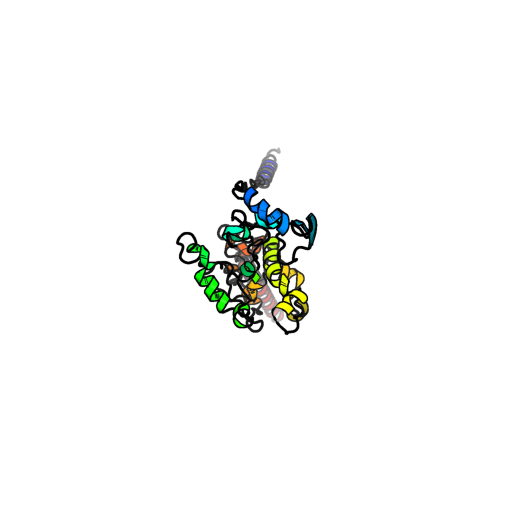Protein AF-A0A661YUK9-F1 (afdb_monomer)

Sequence (326 aa):
MRRSLLFTAPILILLFLSLLIQPLTSQTPVEEPQRDYEFQEENQECLKCHGHTYYYYYNDWIEREVKERMNPYCIVDSAEFYISNHWNFRCVDCHSEDYADFPHAGELRMEPIYECLDCHGGDDHYAQYNFEGIDEEFHKSVHSSKHSEEFTCWMCHSPHTYRINARTNKNMQEFILYDNEICLSCHANTSKYQLLTTLDNPNILDKHDWLPNQGLHFKNVRCIECHAEINNDLLVAHNIQPKEKAVKRCVDCHSKNSMLLTSLYKMQFTDQRSLTGFSNAAMLEEAYIIGANRNYYLNRLSVVLFGLVLLLITVHAVLRSTIKHS

Foldseek 3Di:
DDDDDDPPPPVVVVVVVVVVCDPPPPPDPPPDPDDDQPCPVVQVLVCCDQQDQWHWDQDPVVRDIDIDGDDPVSHFNLVLQCQAPCNNDRPCVFAPPQVSDPPGDPCSVVDDTDAPCVPQNPDPVNVLQVVVQQVVLLCLAPQNPVWPVVRGPCLLAPPRRHHDDLQPDPDLLVVLVVNQVSVCVQLVDQVNVVVTDPDGRDDPCVLVVLDPPVVVCSSRDHPCLFQFDQDQSHQAGNNGHDPVRGDDDPCCQLALVHPCCSHSQVNNPPPVPDPDQWRPSSVVVPDDRHHNTDGRVVVVVVVVVVVVVVVVVVVVVVVVVVVVVD

Structure (mmCIF, N/CA/C/O backbone):
data_AF-A0A661YUK9-F1
#
_entry.id   AF-A0A661YUK9-F1
#
loop_
_atom_site.group_PDB
_atom_site.id
_atom_site.type_symbol
_atom_site.label_atom_id
_atom_site.label_alt_id
_atom_site.label_comp_id
_atom_site.label_asym_id
_atom_site.label_entity_id
_atom_site.label_seq_id
_atom_site.pdbx_PDB_ins_code
_atom_site.Cartn_x
_atom_site.Cartn_y
_atom_site.Cartn_z
_atom_site.occupancy
_atom_site.B_iso_or_equiv
_atom_site.auth_seq_id
_atom_site.auth_comp_id
_atom_site.auth_asym_id
_atom_site.auth_atom_id
_atom_site.pdbx_PDB_model_num
ATOM 1 N N . MET A 1 1 ? -57.457 53.309 26.687 1.00 39.09 1 MET A N 1
ATOM 2 C CA . MET A 1 1 ? -56.683 53.614 25.457 1.00 39.09 1 MET A CA 1
ATOM 3 C C . MET A 1 1 ? -55.269 53.092 25.695 1.00 39.09 1 MET A C 1
ATOM 5 O O . MET A 1 1 ? -54.608 53.637 26.555 1.00 39.09 1 MET A O 1
ATOM 9 N N . ARG A 1 2 ? -54.908 51.859 25.315 1.00 45.06 2 ARG A N 1
ATOM 10 C CA . ARG A 1 2 ? -54.567 51.319 23.976 1.00 45.06 2 ARG A CA 1
ATOM 11 C C . ARG A 1 2 ? -53.324 51.999 23.365 1.00 45.06 2 ARG A C 1
ATOM 13 O O . ARG A 1 2 ? -53.377 53.201 23.137 1.00 45.06 2 ARG A O 1
ATOM 20 N N . ARG A 1 3 ? -52.324 51.168 23.001 1.00 43.66 3 ARG A N 1
ATOM 21 C CA . ARG A 1 3 ? -50.955 51.433 22.471 1.00 43.66 3 ARG A CA 1
ATOM 22 C C . ARG A 1 3 ? -49.920 51.522 23.607 1.00 43.66 3 ARG A C 1
ATOM 24 O O . ARG A 1 3 ? -50.155 52.249 24.550 1.00 43.66 3 ARG A O 1
ATOM 31 N N . SER A 1 4 ? -48.814 50.781 23.647 1.00 44.56 4 SER A N 1
ATOM 32 C CA . SER A 1 4 ? -47.954 50.272 22.572 1.00 44.56 4 SER A CA 1
ATOM 33 C C . SER A 1 4 ? -47.075 49.111 23.079 1.00 44.56 4 SER A C 1
ATOM 35 O O . SER A 1 4 ? -46.151 49.333 23.852 1.00 44.56 4 SER A O 1
ATOM 37 N N . LEU A 1 5 ? -47.323 47.882 22.629 1.00 44.94 5 LEU A N 1
ATOM 38 C CA . LEU A 1 5 ? -46.453 46.716 22.859 1.00 44.94 5 LEU A CA 1
ATOM 39 C C . LEU A 1 5 ? -46.538 45.826 21.615 1.00 44.94 5 LEU A C 1
ATOM 41 O O . LEU A 1 5 ? -47.133 44.760 21.648 1.00 44.94 5 LEU A O 1
ATOM 45 N N . LEU A 1 6 ? -46.076 46.324 20.465 1.00 46.28 6 LEU A N 1
ATOM 46 C CA . LEU A 1 6 ? -46.156 45.571 19.202 1.00 46.28 6 LEU A CA 1
ATOM 47 C C . LEU A 1 6 ? -44.949 45.754 18.268 1.00 46.28 6 LEU A C 1
ATOM 49 O O . LEU A 1 6 ? -44.990 45.272 17.145 1.00 46.28 6 LEU A O 1
ATOM 53 N N . PHE A 1 7 ? -43.857 46.390 18.706 1.00 45.12 7 PHE A N 1
ATOM 54 C CA . PHE A 1 7 ? -42.728 46.692 17.808 1.00 45.12 7 PHE A CA 1
ATOM 55 C C . PHE A 1 7 ? -41.402 45.984 18.116 1.00 45.12 7 PHE A C 1
ATOM 57 O O . PHE A 1 7 ? -40.452 46.152 17.362 1.00 45.12 7 PHE A O 1
ATOM 64 N N . THR A 1 8 ? -41.315 45.146 19.151 1.00 45.66 8 THR A N 1
ATOM 65 C CA . THR A 1 8 ? -40.045 44.476 19.509 1.00 45.66 8 THR A CA 1
ATOM 66 C C . THR A 1 8 ? -39.951 43.016 19.061 1.00 45.66 8 THR A C 1
ATOM 68 O O . THR A 1 8 ? -38.853 42.472 18.993 1.00 45.66 8 THR A O 1
ATOM 71 N N . ALA A 1 9 ? -41.068 42.384 18.690 1.00 44.44 9 ALA A N 1
ATOM 72 C CA . ALA A 1 9 ? -41.093 40.980 18.275 1.00 44.44 9 ALA A CA 1
ATOM 73 C C . ALA A 1 9 ? -40.513 40.684 16.867 1.00 44.44 9 ALA A C 1
ATOM 75 O O . ALA A 1 9 ? -39.857 39.653 16.730 1.00 44.44 9 ALA A O 1
ATOM 76 N N . PRO A 1 10 ? -40.670 41.529 15.821 1.00 44.22 10 PRO A N 1
ATOM 77 C CA . PRO A 1 10 ? -40.180 41.162 14.488 1.00 44.22 10 PRO A CA 1
ATOM 78 C C . PRO A 1 10 ? -38.671 41.399 14.304 1.00 44.22 10 PRO A C 1
ATOM 80 O O . PRO A 1 10 ? -38.059 40.779 13.441 1.00 44.22 10 PRO A O 1
ATOM 83 N N . ILE A 1 11 ? -38.048 42.249 15.131 1.00 49.62 11 ILE A N 1
ATOM 84 C CA . ILE A 1 11 ? -36.617 42.585 15.023 1.00 49.62 11 ILE A CA 1
ATOM 85 C C . ILE A 1 11 ? -35.740 41.465 15.604 1.00 49.62 11 ILE A C 1
ATOM 87 O O . ILE A 1 11 ? -34.692 41.154 15.043 1.00 49.62 11 ILE A O 1
ATOM 91 N N . LEU A 1 12 ? -36.192 40.796 16.672 1.00 46.28 12 LEU A N 1
ATOM 92 C CA . LEU A 1 12 ? -35.448 39.683 17.274 1.00 46.28 12 LEU A CA 1
ATOM 93 C C . LEU A 1 12 ? -35.421 38.433 16.376 1.00 46.28 12 LEU A C 1
ATOM 95 O O . LEU A 1 12 ? -34.431 37.711 16.368 1.00 46.28 12 LEU A O 1
ATOM 99 N N . ILE A 1 13 ? -36.486 38.197 15.600 1.00 51.84 13 ILE A N 1
ATOM 100 C CA . ILE A 1 13 ? -36.591 37.045 14.688 1.00 51.84 13 ILE A CA 1
ATOM 101 C C . ILE A 1 13 ? -35.716 37.251 13.439 1.00 51.84 13 ILE A C 1
ATOM 103 O O . ILE A 1 13 ? -35.072 36.310 12.981 1.00 51.84 13 ILE A O 1
ATOM 107 N N . LEU A 1 14 ? -35.617 38.485 12.931 1.00 49.09 14 LEU A N 1
ATOM 108 C CA . LEU A 1 14 ? -34.721 38.833 11.819 1.00 49.09 14 LEU A CA 1
ATOM 109 C C . LEU A 1 14 ? -33.234 38.731 12.205 1.00 49.09 14 LEU A C 1
ATOM 111 O O . LEU A 1 14 ? -32.441 38.228 11.414 1.00 49.09 14 LEU A O 1
ATOM 115 N N . LEU A 1 15 ? -32.872 39.116 13.435 1.00 48.16 15 LEU A N 1
ATOM 116 C CA . LEU A 1 15 ? -31.511 38.951 13.970 1.00 48.16 15 LEU A CA 1
ATOM 117 C C . LEU A 1 15 ? -31.129 37.476 14.185 1.00 48.16 15 LEU A C 1
ATOM 119 O O . LEU A 1 15 ? -29.973 37.105 13.980 1.00 48.16 15 LEU A O 1
ATOM 123 N N . PHE A 1 16 ? -32.094 36.620 14.540 1.00 47.22 16 PHE A N 1
ATOM 124 C CA . PHE A 1 16 ? -31.863 35.179 14.682 1.00 47.22 16 PHE A CA 1
ATOM 125 C C . PHE A 1 16 ? -31.706 34.471 13.327 1.00 47.22 16 PHE A C 1
ATOM 127 O O . PHE A 1 16 ? -30.888 33.561 13.214 1.00 47.22 16 PHE A O 1
ATOM 134 N N . LEU A 1 17 ? -32.419 34.911 12.279 1.00 44.34 17 LEU A N 1
ATOM 135 C CA . LEU A 1 17 ? -32.244 34.368 10.924 1.00 44.34 17 LEU A CA 1
ATOM 136 C C . LEU A 1 17 ? -30.911 34.780 10.280 1.00 44.34 17 LEU A C 1
ATOM 138 O O . LEU A 1 17 ? -30.333 33.985 9.544 1.00 44.34 17 LEU A O 1
ATOM 142 N N . SER A 1 18 ? -30.381 35.973 10.577 1.00 44.12 18 SER A N 1
ATOM 143 C CA . SER A 1 18 ? -29.069 36.397 10.057 1.00 44.12 18 SER A CA 1
ATOM 144 C C . SER A 1 18 ? -27.881 35.655 10.680 1.00 44.12 18 SER A C 1
ATOM 146 O O . SER A 1 18 ? -26.812 35.629 10.080 1.00 44.12 18 SER A O 1
ATOM 148 N N . LEU A 1 19 ? -28.054 35.020 11.848 1.00 42.38 19 LEU A N 1
ATOM 149 C CA . LEU A 1 19 ? -27.020 34.178 12.469 1.00 42.38 19 LEU A CA 1
ATOM 150 C C . LEU A 1 19 ? -26.964 32.747 11.902 1.00 42.38 19 LEU A C 1
ATOM 152 O O . LEU A 1 19 ? -26.001 32.032 12.169 1.00 42.38 19 LEU A O 1
ATOM 156 N N . LEU A 1 20 ? -27.964 32.330 11.118 1.00 41.50 20 LEU A N 1
ATOM 157 C CA . LEU A 1 20 ? -28.039 31.000 10.495 1.00 41.50 20 LEU A CA 1
ATOM 158 C C . LEU A 1 20 ? -27.447 30.945 9.080 1.00 41.50 20 LEU A C 1
ATOM 160 O O . LEU A 1 20 ? -27.356 29.866 8.502 1.00 41.50 20 LEU A O 1
ATOM 164 N N . ILE A 1 21 ? -27.014 32.081 8.532 1.00 42.94 21 ILE A N 1
ATOM 165 C CA . ILE A 1 21 ? -26.339 32.154 7.236 1.00 42.94 21 ILE A CA 1
ATOM 166 C C . ILE A 1 21 ? -24.870 32.468 7.513 1.00 42.94 21 ILE A C 1
ATOM 168 O O . ILE A 1 21 ? -24.407 33.593 7.336 1.00 42.94 21 ILE A O 1
ATOM 172 N N . GLN A 1 22 ? -24.131 31.478 8.015 1.00 46.25 22 GLN A N 1
ATOM 173 C CA . GLN A 1 22 ? -22.677 31.557 7.921 1.00 46.25 22 GLN A CA 1
ATOM 174 C C . GLN A 1 22 ? -22.300 31.397 6.443 1.00 46.25 22 GLN A C 1
ATOM 176 O O . GLN A 1 22 ? -22.861 30.524 5.773 1.00 46.25 22 GLN A O 1
ATOM 181 N N . PRO A 1 23 ? -21.399 32.238 5.905 1.00 40.84 23 PRO A N 1
ATOM 182 C CA . PRO A 1 23 ? -20.904 32.037 4.558 1.00 40.84 23 PRO A CA 1
ATOM 183 C C . PRO A 1 23 ? -20.255 30.657 4.518 1.00 40.84 23 PRO A C 1
ATOM 185 O O . PRO A 1 23 ? -19.386 30.354 5.334 1.00 40.84 23 PRO A O 1
ATOM 188 N N . LEU A 1 24 ? -20.721 29.822 3.591 1.00 38.91 24 LEU A N 1
ATOM 189 C CA . LEU A 1 24 ? -20.060 28.578 3.236 1.00 38.91 24 LEU A CA 1
ATOM 190 C C . LEU A 1 24 ? -18.643 28.979 2.819 1.00 38.91 24 LEU A C 1
ATOM 192 O O . LEU A 1 24 ? -18.448 29.576 1.758 1.00 38.91 24 LEU A O 1
ATOM 196 N N . THR A 1 25 ? -17.673 28.781 3.706 1.00 39.16 25 THR A N 1
ATOM 197 C CA . THR A 1 25 ? -16.270 29.039 3.420 1.00 39.16 25 THR A CA 1
ATOM 198 C C . THR A 1 25 ? -15.890 28.103 2.288 1.00 39.16 25 THR A C 1
ATOM 200 O O . THR A 1 25 ? -15.721 26.902 2.486 1.00 39.16 25 THR A O 1
ATOM 203 N N . SER A 1 26 ? -15.832 28.659 1.077 1.00 41.69 26 SER A N 1
ATOM 204 C CA . SER A 1 26 ? -15.262 27.991 -0.081 1.00 41.69 26 SER A CA 1
ATOM 205 C C . SER A 1 26 ? -13.865 27.552 0.322 1.00 41.69 26 SER A C 1
ATOM 207 O O . SER A 1 26 ? -13.005 28.392 0.588 1.00 41.69 26 SER A O 1
ATOM 209 N N . GLN A 1 27 ? -13.662 26.241 0.424 1.00 45.72 27 GLN A N 1
ATOM 210 C CA . GLN A 1 27 ? -12.333 25.675 0.569 1.00 45.72 27 GLN A CA 1
ATOM 211 C C . GLN A 1 27 ? -11.548 26.139 -0.656 1.00 45.72 27 GLN A C 1
ATOM 213 O O . GLN A 1 27 ? -11.897 25.804 -1.788 1.00 45.72 27 GLN A O 1
ATOM 218 N N . THR A 1 28 ? -10.550 26.990 -0.445 1.00 37.00 28 THR A N 1
ATOM 219 C CA . THR A 1 28 ? -9.547 27.284 -1.464 1.00 37.00 28 THR A CA 1
ATOM 220 C C . THR A 1 28 ? -8.961 25.947 -1.917 1.00 37.00 28 THR A C 1
ATOM 222 O O . THR A 1 28 ? -8.519 25.183 -1.049 1.00 37.00 28 THR A O 1
ATOM 225 N N . PRO A 1 29 ? -8.993 25.622 -3.223 1.00 40.06 29 PRO A N 1
ATOM 226 C CA . PRO A 1 29 ? -8.287 24.463 -3.742 1.00 40.06 29 PRO A CA 1
ATOM 227 C C . PRO A 1 29 ? -6.840 24.553 -3.267 1.00 40.06 29 PRO A C 1
ATOM 229 O O . PRO A 1 29 ? -6.217 25.608 -3.384 1.00 40.06 29 PRO A O 1
ATOM 232 N N . VAL A 1 30 ? -6.342 23.480 -2.659 1.00 45.97 30 VAL A N 1
ATOM 233 C CA . VAL A 1 30 ? -4.909 23.358 -2.399 1.00 45.97 30 VAL A CA 1
ATOM 234 C C . VAL A 1 30 ? -4.278 23.270 -3.780 1.00 45.97 30 VAL A C 1
ATOM 236 O O . VAL A 1 30 ? -4.546 22.322 -4.512 1.00 45.97 30 VAL A O 1
ATOM 239 N N . GLU A 1 31 ? -3.560 24.316 -4.171 1.00 44.06 31 GLU A N 1
ATOM 240 C CA . GLU A 1 31 ? -2.821 24.362 -5.426 1.00 44.06 31 GLU A CA 1
ATOM 241 C C . GLU A 1 31 ? -1.749 23.269 -5.338 1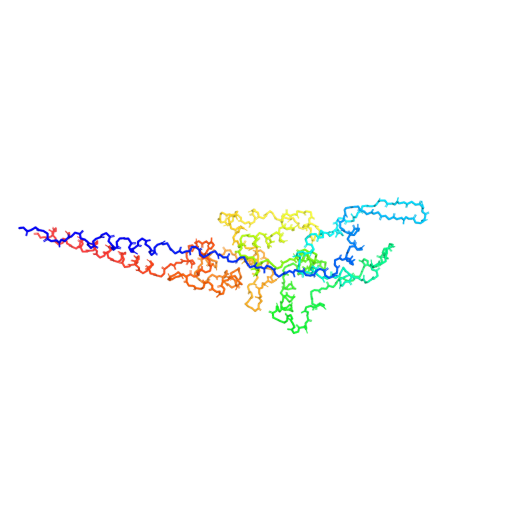.00 44.06 31 GLU A C 1
ATOM 243 O O . GLU A 1 31 ? -0.864 23.335 -4.480 1.00 44.06 31 GLU A O 1
ATOM 248 N N . GLU A 1 32 ? -1.895 22.197 -6.125 1.00 56.06 32 GLU A N 1
ATOM 249 C CA . GLU A 1 32 ? -0.851 21.179 -6.200 1.00 56.06 32 GLU A CA 1
ATOM 250 C C . GLU A 1 32 ? 0.424 21.859 -6.706 1.00 56.06 32 GLU A C 1
ATOM 252 O O . GLU A 1 32 ? 0.368 22.567 -7.719 1.00 56.06 32 GLU A O 1
ATOM 257 N N . PRO A 1 33 ? 1.567 21.690 -6.019 1.00 59.34 33 PRO A N 1
ATOM 258 C CA . PRO A 1 33 ? 2.818 22.238 -6.506 1.00 59.34 33 PRO A CA 1
ATOM 259 C C . PRO A 1 33 ? 3.068 21.688 -7.910 1.00 59.34 33 PRO A C 1
ATOM 261 O O . PRO A 1 33 ? 2.978 20.480 -8.143 1.00 59.34 33 PRO A O 1
ATOM 264 N N . GLN A 1 34 ? 3.346 22.590 -8.848 1.00 69.25 34 GLN A N 1
ATOM 265 C CA . GLN A 1 34 ? 3.650 22.235 -10.226 1.00 69.25 34 GLN A CA 1
ATOM 266 C C . GLN A 1 34 ? 4.840 21.265 -10.232 1.00 69.25 34 GLN A C 1
ATOM 268 O O . GLN A 1 34 ? 5.933 21.622 -9.796 1.00 69.25 34 GLN A O 1
ATOM 273 N N . ARG A 1 35 ? 4.608 20.027 -10.687 1.00 81.38 35 ARG A N 1
ATOM 274 C CA . ARG A 1 35 ? 5.666 19.026 -10.860 1.00 81.38 35 ARG A CA 1
ATOM 275 C C . ARG A 1 35 ? 6.553 19.430 -12.034 1.00 81.38 35 ARG A C 1
ATOM 277 O O . ARG A 1 35 ? 6.035 19.769 -13.099 1.00 81.38 35 ARG A O 1
ATOM 284 N N . ASP A 1 36 ? 7.862 19.395 -11.819 1.00 84.94 36 ASP A N 1
ATOM 285 C CA . ASP A 1 36 ? 8.867 19.631 -12.853 1.00 84.94 36 ASP A CA 1
ATOM 286 C C . ASP A 1 36 ? 9.430 18.298 -13.352 1.00 84.94 36 ASP A C 1
ATOM 288 O O . ASP A 1 36 ? 10.104 17.593 -12.607 1.00 84.94 36 ASP A O 1
ATOM 292 N N . TYR A 1 37 ? 9.095 17.927 -14.586 1.00 88.88 37 TYR A N 1
ATOM 293 C CA . TYR A 1 37 ? 9.409 16.625 -15.176 1.00 88.88 37 TYR A CA 1
ATOM 294 C C . TYR A 1 37 ? 10.780 16.627 -15.853 1.00 88.88 37 TYR A C 1
ATOM 296 O O . TYR A 1 37 ? 10.883 16.431 -17.064 1.00 88.88 37 TYR A O 1
ATOM 304 N N . GLU A 1 38 ? 11.822 16.842 -15.054 1.00 93.00 38 GLU A N 1
ATOM 305 C CA . GLU A 1 38 ? 13.205 17.028 -15.507 1.00 93.00 38 GLU A CA 1
ATOM 306 C C . GLU A 1 38 ? 13.674 15.909 -16.449 1.00 93.00 38 GLU A C 1
ATOM 308 O O . GLU A 1 38 ? 14.214 16.175 -17.520 1.00 93.00 38 GLU A O 1
ATOM 313 N N . PHE A 1 39 ? 13.385 14.654 -16.098 1.00 94.94 39 PHE A N 1
ATOM 314 C CA . PHE A 1 39 ? 13.871 13.480 -16.833 1.00 94.94 39 PHE A CA 1
ATOM 315 C C . PHE A 1 39 ? 12.854 12.883 -17.810 1.00 94.94 39 PHE A C 1
ATOM 317 O O . PHE A 1 39 ? 13.007 11.751 -18.275 1.00 94.94 39 PHE A O 1
ATOM 324 N N . GLN A 1 40 ? 11.774 13.603 -18.128 1.00 93.44 40 GLN A N 1
ATOM 325 C CA . GLN A 1 40 ? 10.728 13.051 -18.988 1.00 93.44 40 GLN A CA 1
ATOM 326 C C . GLN A 1 40 ? 11.223 12.729 -20.397 1.00 93.44 40 GLN A C 1
ATOM 328 O O . GLN A 1 40 ? 10.830 11.691 -20.932 1.00 93.44 40 GLN A O 1
ATOM 333 N N . GLU A 1 41 ? 12.054 13.597 -20.981 1.00 93.56 41 GLU A N 1
ATOM 334 C CA . GLU A 1 41 ? 12.605 13.405 -22.327 1.00 93.56 41 GLU A CA 1
ATOM 335 C C . GLU A 1 41 ? 13.539 12.191 -22.384 1.00 93.56 41 GLU A C 1
ATOM 337 O O . GLU A 1 41 ? 13.380 11.353 -23.268 1.00 93.56 41 GLU A O 1
ATOM 342 N N . GLU A 1 42 ? 14.431 12.038 -21.404 1.00 94.38 42 GLU A N 1
ATOM 343 C CA . GLU A 1 42 ? 15.343 10.890 -21.297 1.00 94.38 42 GLU A CA 1
ATOM 344 C C . GLU A 1 42 ? 14.565 9.577 -21.123 1.00 94.38 42 GLU A C 1
ATOM 346 O O . GLU A 1 42 ? 14.765 8.614 -21.861 1.00 94.38 42 GLU A O 1
ATOM 351 N N . ASN A 1 43 ? 13.556 9.559 -20.247 1.00 96.00 43 ASN A N 1
ATOM 352 C CA . ASN A 1 43 ? 12.707 8.381 -20.058 1.00 96.00 43 ASN A CA 1
ATOM 353 C C . ASN A 1 43 ? 11.914 7.993 -21.319 1.00 96.00 43 ASN A C 1
ATOM 355 O O . ASN A 1 43 ? 11.534 6.825 -21.460 1.00 96.00 43 ASN A O 1
ATOM 359 N N . GLN A 1 44 ? 11.671 8.915 -22.265 1.00 94.75 44 GLN A N 1
ATOM 360 C CA . GLN A 1 44 ? 11.038 8.548 -23.540 1.00 94.75 44 GLN A CA 1
ATOM 361 C C . GLN A 1 44 ? 11.888 7.572 -24.355 1.00 94.75 44 GLN A C 1
ATOM 363 O O . GLN A 1 44 ? 11.329 6.788 -25.128 1.00 94.75 44 GLN A O 1
ATOM 368 N N . GLU A 1 45 ? 13.208 7.550 -24.170 1.00 94.12 45 GLU A N 1
ATOM 369 C CA . GLU A 1 45 ? 14.084 6.611 -24.868 1.00 94.12 45 GLU A CA 1
ATOM 370 C C . GLU A 1 45 ? 13.794 5.157 -24.484 1.00 94.12 45 GLU A C 1
ATOM 372 O O . GLU A 1 45 ? 13.834 4.276 -25.348 1.00 94.12 45 GLU A O 1
ATOM 377 N N . CYS A 1 46 ? 13.412 4.917 -23.228 1.00 95.62 46 CYS A N 1
ATOM 378 C CA . CYS A 1 46 ? 12.953 3.620 -22.737 1.00 95.62 46 CYS A CA 1
ATOM 379 C C . CYS A 1 46 ? 11.470 3.396 -23.080 1.00 95.62 46 CYS A C 1
ATOM 381 O O . CYS A 1 46 ? 11.080 2.345 -23.608 1.00 95.62 46 CYS A O 1
ATOM 383 N N . LEU A 1 47 ? 10.624 4.402 -22.828 1.00 95.75 47 LEU A N 1
ATOM 384 C CA . LEU A 1 47 ? 9.168 4.313 -22.985 1.00 95.75 47 LEU A CA 1
ATOM 385 C C . LEU A 1 47 ? 8.715 4.189 -24.447 1.00 95.75 47 LEU A C 1
ATOM 387 O O . LEU A 1 47 ? 7.623 3.673 -24.693 1.00 95.75 47 LEU A O 1
ATOM 391 N N . LYS A 1 48 ? 9.554 4.536 -25.433 1.00 94.12 48 LYS A N 1
ATOM 392 C CA . LYS A 1 48 ? 9.272 4.245 -26.852 1.00 94.12 48 LYS A CA 1
ATOM 393 C C . LYS A 1 48 ? 8.950 2.761 -27.074 1.00 94.12 48 LYS A C 1
ATOM 395 O O . LYS A 1 48 ? 8.054 2.437 -27.852 1.00 94.12 48 LYS A O 1
ATOM 400 N N . CYS A 1 49 ? 9.622 1.874 -26.333 1.00 95.19 49 CYS A N 1
ATOM 401 C CA . CYS A 1 49 ? 9.395 0.431 -26.354 1.00 95.19 49 CYS A CA 1
ATOM 402 C C . CYS A 1 49 ? 8.562 -0.029 -25.149 1.00 95.19 49 CYS A C 1
ATOM 404 O O . CYS A 1 49 ? 7.575 -0.740 -25.325 1.00 95.19 49 CYS A O 1
ATOM 406 N N . HIS A 1 50 ? 8.936 0.384 -23.934 1.00 96.31 50 HIS A N 1
ATOM 407 C CA . HIS A 1 50 ? 8.319 -0.090 -22.690 1.00 96.31 50 HIS A CA 1
ATOM 408 C C . HIS A 1 50 ? 6.938 0.519 -22.409 1.00 96.31 50 HIS A C 1
ATOM 410 O O . HIS A 1 50 ? 6.169 -0.061 -21.654 1.00 96.31 50 HIS A O 1
ATOM 416 N N . GLY A 1 51 ? 6.570 1.625 -23.057 1.00 96.00 51 GLY A N 1
ATOM 417 C CA . GLY A 1 51 ? 5.239 2.233 -22.956 1.00 96.00 51 GLY A CA 1
ATOM 418 C C . GLY A 1 51 ? 4.165 1.565 -23.821 1.00 96.00 51 GLY A C 1
ATOM 419 O O . GLY A 1 51 ? 3.012 1.994 -23.818 1.00 96.00 51 GLY A O 1
ATOM 420 N N . HIS A 1 52 ? 4.519 0.533 -24.596 1.00 95.19 52 HIS A N 1
ATOM 421 C CA . HIS A 1 52 ? 3.648 -0.037 -25.622 1.00 95.19 52 HIS A CA 1
ATOM 422 C C . HIS A 1 52 ? 3.635 -1.571 -25.605 1.00 95.19 52 HIS A C 1
ATOM 424 O O . HIS A 1 52 ? 4.576 -2.242 -25.195 1.00 95.19 52 HIS A O 1
ATOM 430 N N . THR A 1 53 ? 2.552 -2.159 -26.122 1.00 96.62 53 THR A N 1
ATOM 431 C CA . THR A 1 53 ? 2.418 -3.625 -26.267 1.00 96.62 53 THR A CA 1
ATOM 432 C C . THR A 1 53 ? 3.250 -4.203 -27.413 1.00 96.62 53 THR A C 1
ATOM 434 O O . THR A 1 53 ? 3.511 -5.408 -27.444 1.00 96.62 53 THR A O 1
ATOM 437 N N . TYR A 1 54 ? 3.666 -3.355 -28.352 1.00 96.19 54 TYR A N 1
ATOM 438 C CA . TYR A 1 54 ? 4.544 -3.690 -29.465 1.00 96.19 54 TYR A CA 1
ATOM 439 C C . TYR A 1 54 ? 5.616 -2.622 -29.592 1.00 96.19 54 TYR A C 1
ATOM 441 O O . TYR A 1 54 ? 5.329 -1.444 -29.394 1.00 96.19 54 TYR A O 1
ATOM 449 N N . TYR A 1 55 ? 6.805 -3.036 -30.004 1.00 94.56 55 TYR A N 1
ATOM 450 C CA . TYR A 1 55 ? 7.896 -2.133 -30.332 1.00 94.56 55 TYR A CA 1
ATOM 451 C C . TYR A 1 55 ? 8.435 -2.441 -31.727 1.00 94.56 55 TYR A C 1
ATOM 453 O O . TYR A 1 55 ? 8.187 -3.511 -32.297 1.00 94.56 55 TYR A O 1
ATOM 461 N N . TYR A 1 56 ? 9.143 -1.462 -32.279 1.00 93.69 56 TYR A N 1
ATOM 462 C CA . TYR A 1 56 ? 9.694 -1.508 -33.623 1.00 93.69 56 TYR A CA 1
ATOM 463 C C . TYR A 1 56 ? 11.184 -1.215 -33.559 1.00 93.69 56 TYR A C 1
ATOM 465 O O . TYR A 1 56 ? 11.611 -0.341 -32.807 1.00 93.69 56 TYR A O 1
ATOM 473 N N . TYR A 1 57 ? 11.966 -1.938 -34.350 1.00 91.88 57 TYR A N 1
ATOM 474 C CA . TYR A 1 57 ? 13.383 -1.653 -34.520 1.00 91.88 57 TYR A CA 1
ATOM 475 C C . TYR A 1 57 ? 13.859 -2.088 -35.902 1.00 91.88 57 TYR A C 1
ATOM 477 O O . TYR A 1 57 ? 13.288 -2.995 -36.511 1.00 91.88 57 TYR A O 1
ATOM 485 N N . TYR A 1 58 ? 14.910 -1.444 -36.401 1.00 92.38 58 TYR A N 1
ATOM 486 C CA . TYR A 1 58 ? 15.571 -1.873 -37.625 1.00 92.38 58 TYR A CA 1
ATOM 487 C C . TYR A 1 58 ? 16.566 -2.988 -37.304 1.00 92.38 58 TYR A C 1
ATOM 489 O O . TYR A 1 58 ? 17.376 -2.856 -36.389 1.00 92.38 58 TYR A O 1
ATOM 497 N N . ASN A 1 59 ? 16.482 -4.103 -38.026 1.00 92.56 59 ASN A N 1
ATOM 498 C CA . ASN A 1 59 ? 17.393 -5.223 -37.848 1.00 92.56 59 ASN A CA 1
ATOM 499 C C . ASN A 1 59 ? 18.388 -5.273 -39.008 1.00 92.56 59 ASN A C 1
ATOM 501 O O . ASN A 1 59 ? 18.025 -5.665 -40.119 1.00 92.56 59 ASN A O 1
ATOM 505 N N . ASP A 1 60 ? 19.644 -4.937 -38.717 1.00 91.50 60 ASP A N 1
ATOM 506 C CA . ASP A 1 60 ? 20.728 -4.878 -39.703 1.00 91.50 60 ASP A CA 1
ATOM 507 C C . ASP A 1 60 ? 21.016 -6.226 -40.378 1.00 91.50 60 ASP A C 1
ATOM 509 O O . ASP A 1 60 ? 21.422 -6.266 -41.533 1.00 91.50 60 ASP A O 1
ATOM 513 N N . TRP A 1 61 ? 20.760 -7.350 -39.701 1.00 93.19 61 TRP A N 1
ATOM 514 C CA . TRP A 1 61 ? 21.053 -8.690 -40.228 1.00 93.19 61 TRP A CA 1
ATOM 515 C C . TRP A 1 61 ? 20.106 -9.113 -41.349 1.00 93.19 61 TRP A C 1
ATOM 517 O O . TRP A 1 61 ? 20.448 -9.959 -42.173 1.00 93.19 61 TRP A O 1
ATOM 527 N N . ILE A 1 62 ? 18.891 -8.570 -41.342 1.00 95.19 62 ILE A N 1
ATOM 528 C CA . ILE A 1 62 ? 17.829 -8.897 -42.301 1.00 95.19 62 ILE A CA 1
ATOM 529 C C . ILE A 1 62 ? 17.346 -7.664 -43.076 1.00 95.19 62 ILE A C 1
ATOM 531 O O . ILE A 1 62 ? 16.354 -7.764 -43.797 1.00 95.19 62 ILE A O 1
ATOM 535 N N . GLU A 1 63 ? 18.030 -6.529 -42.900 1.00 95.44 63 GLU A N 1
ATOM 536 C CA . GLU A 1 63 ? 17.822 -5.245 -43.580 1.00 95.44 63 GLU A CA 1
ATOM 537 C C . GLU A 1 63 ? 16.350 -4.796 -43.646 1.00 95.44 63 GLU A C 1
ATOM 539 O O . GLU A 1 63 ? 15.840 -4.378 -44.688 1.00 95.44 63 GLU A O 1
ATOM 544 N N . ARG A 1 64 ? 15.621 -4.917 -42.529 1.00 95.69 64 ARG A N 1
ATOM 545 C CA . ARG A 1 64 ? 14.214 -4.492 -42.451 1.00 95.69 64 ARG A CA 1
ATOM 546 C C . ARG A 1 64 ? 13.805 -4.047 -41.057 1.00 95.69 64 ARG A C 1
ATOM 548 O O . ARG A 1 64 ? 14.379 -4.474 -40.056 1.00 95.69 64 ARG A O 1
ATOM 555 N N . GLU A 1 65 ? 12.728 -3.270 -41.005 1.00 95.19 65 GLU A N 1
ATOM 556 C CA . GLU A 1 65 ? 12.006 -3.022 -39.761 1.00 95.19 65 GLU A CA 1
ATOM 557 C C . GLU A 1 65 ? 11.319 -4.300 -39.270 1.00 95.19 65 GLU A C 1
ATOM 559 O O . GLU A 1 65 ? 10.660 -5.026 -40.023 1.00 95.19 65 GLU A O 1
ATOM 564 N N . VAL A 1 66 ? 11.481 -4.568 -37.980 1.00 95.38 66 VAL A N 1
ATOM 565 C CA . VAL A 1 66 ? 10.869 -5.681 -37.269 1.00 95.38 66 VAL A CA 1
ATOM 566 C C . VAL A 1 66 ? 9.890 -5.116 -36.255 1.00 95.38 66 VAL A C 1
ATOM 568 O O . VAL A 1 66 ? 10.195 -4.164 -35.541 1.00 95.38 66 VAL A O 1
ATOM 571 N N . LYS A 1 67 ? 8.710 -5.730 -36.196 1.00 95.94 67 LYS A N 1
ATOM 572 C CA . LYS A 1 67 ? 7.710 -5.494 -35.161 1.00 95.94 67 LYS A CA 1
ATOM 573 C C . LYS A 1 67 ? 7.692 -6.691 -34.224 1.00 95.94 67 LYS A C 1
ATOM 575 O O . LYS A 1 67 ? 7.369 -7.790 -34.668 1.00 95.94 67 LYS A O 1
ATOM 580 N N . GLU A 1 68 ? 7.943 -6.455 -32.945 1.00 94.81 68 GLU A N 1
ATOM 581 C CA . GLU A 1 68 ? 7.910 -7.487 -31.906 1.00 94.81 68 GLU A CA 1
ATOM 582 C C . GLU A 1 68 ? 6.915 -7.134 -30.802 1.00 94.81 68 GLU A C 1
ATOM 584 O O . GLU A 1 68 ? 6.525 -5.976 -30.621 1.00 94.81 68 GLU A O 1
ATOM 589 N N . ARG A 1 69 ? 6.462 -8.156 -30.072 1.00 96.44 69 ARG A N 1
ATOM 590 C CA . ARG A 1 69 ? 5.568 -7.982 -28.923 1.00 96.44 69 ARG A CA 1
ATOM 591 C C . ARG A 1 69 ? 6.396 -7.759 -27.660 1.00 96.44 69 ARG A C 1
ATOM 593 O O . ARG A 1 69 ? 7.270 -8.564 -27.351 1.00 96.44 69 ARG A O 1
ATOM 600 N N . MET A 1 70 ? 6.067 -6.718 -26.898 1.00 94.81 70 MET A N 1
ATOM 601 C CA . MET A 1 70 ? 6.674 -6.489 -25.589 1.00 94.81 70 MET A CA 1
ATOM 602 C C . MET A 1 70 ? 6.197 -7.551 -24.592 1.00 94.81 70 MET A C 1
ATOM 604 O O . MET A 1 70 ? 5.025 -7.947 -24.597 1.00 94.81 70 MET A O 1
ATOM 608 N N . ASN A 1 71 ? 7.099 -8.007 -23.723 1.00 91.81 71 ASN A N 1
ATOM 609 C CA . ASN A 1 71 ? 6.715 -8.846 -22.597 1.00 91.81 71 ASN A CA 1
ATOM 610 C C . ASN A 1 71 ? 5.695 -8.070 -21.737 1.00 91.81 71 ASN A C 1
ATOM 612 O O . ASN A 1 71 ? 6.030 -6.977 -21.288 1.00 91.81 71 ASN A O 1
ATOM 616 N N . PRO A 1 72 ? 4.481 -8.597 -21.477 1.00 90.25 72 PRO A N 1
ATOM 617 C CA . PRO A 1 72 ? 3.474 -7.896 -20.679 1.00 90.25 72 PRO A CA 1
ATOM 618 C C . PRO A 1 72 ? 3.950 -7.465 -19.286 1.00 90.25 72 PRO A C 1
ATOM 620 O O . PRO A 1 72 ? 3.417 -6.504 -18.747 1.00 90.25 72 PRO A O 1
ATOM 623 N N . TYR A 1 73 ? 4.948 -8.149 -18.718 1.00 87.31 73 TYR A N 1
ATOM 624 C CA . TYR A 1 73 ? 5.545 -7.807 -17.422 1.00 87.31 73 TYR A CA 1
ATOM 625 C C . TYR A 1 73 ? 6.575 -6.671 -17.486 1.00 87.31 73 TYR A C 1
ATOM 627 O O . TYR A 1 73 ? 7.004 -6.184 -16.448 1.00 87.31 73 TYR A O 1
ATOM 635 N N . CYS A 1 74 ? 6.973 -6.249 -18.686 1.00 91.94 74 CYS A N 1
ATOM 636 C CA . CYS A 1 74 ? 7.929 -5.166 -18.912 1.00 91.94 74 CYS A CA 1
ATOM 637 C C . CYS A 1 74 ? 7.254 -3.911 -19.488 1.00 91.94 74 CYS A C 1
ATOM 639 O O . CYS A 1 74 ? 7.952 -3.013 -19.950 1.00 91.94 74 CYS A O 1
ATOM 641 N N . ILE A 1 75 ? 5.917 -3.862 -19.515 1.00 95.56 75 ILE A N 1
ATOM 642 C CA . ILE A 1 75 ? 5.172 -2.687 -19.973 1.00 95.56 75 ILE A CA 1
ATOM 643 C C . ILE A 1 75 ? 4.989 -1.731 -18.794 1.00 95.56 75 ILE A C 1
ATOM 645 O O . ILE A 1 75 ? 4.486 -2.129 -17.744 1.00 95.56 75 ILE A O 1
ATOM 649 N N . VAL A 1 76 ? 5.358 -0.470 -18.995 1.00 96.38 76 VAL A N 1
ATOM 650 C CA . VAL A 1 76 ? 5.183 0.623 -18.040 1.00 96.38 76 VAL A CA 1
ATOM 651 C C . VAL A 1 76 ? 4.095 1.553 -18.560 1.00 96.38 76 VAL A C 1
ATOM 653 O O . VAL A 1 76 ? 4.200 2.090 -19.661 1.00 96.38 76 VAL A O 1
ATOM 656 N N . ASP A 1 77 ? 3.047 1.762 -17.765 1.00 95.69 77 ASP A N 1
ATOM 657 C CA . ASP A 1 77 ? 2.077 2.820 -18.041 1.00 95.69 77 ASP A CA 1
ATOM 658 C C . ASP A 1 77 ? 2.707 4.166 -17.663 1.00 95.69 77 ASP A C 1
ATOM 660 O O . ASP A 1 77 ? 2.908 4.466 -16.485 1.00 95.69 77 ASP A O 1
ATOM 664 N N . SER A 1 78 ? 3.067 4.965 -18.670 1.00 94.12 78 SER A N 1
ATOM 665 C CA . SER A 1 78 ? 3.753 6.238 -18.451 1.00 94.12 78 SER A CA 1
ATOM 666 C C . SER A 1 78 ? 2.887 7.249 -17.699 1.00 94.12 78 SER A C 1
ATOM 668 O O . SER A 1 78 ? 3.422 8.039 -16.923 1.00 94.12 78 SER A O 1
ATOM 670 N N . ALA A 1 79 ? 1.562 7.213 -17.868 1.00 93.88 79 ALA A N 1
ATOM 671 C CA . ALA A 1 79 ? 0.667 8.109 -17.147 1.00 93.88 79 ALA A CA 1
ATOM 672 C C . ALA A 1 79 ? 0.659 7.780 -15.649 1.00 93.88 79 ALA A C 1
ATOM 674 O O . ALA A 1 79 ? 0.746 8.689 -14.824 1.00 93.88 79 ALA A O 1
ATOM 675 N N . GLU A 1 80 ? 0.632 6.491 -15.296 1.00 94.56 80 GLU A N 1
ATOM 676 C CA . GLU A 1 80 ? 0.731 6.053 -13.899 1.00 94.56 80 GLU A CA 1
ATOM 677 C C . GLU A 1 80 ? 2.135 6.288 -13.312 1.00 94.56 80 GLU A C 1
ATOM 679 O O . GLU A 1 80 ? 2.258 6.670 -12.145 1.00 94.56 80 GLU A O 1
ATOM 684 N N . PHE A 1 81 ? 3.196 6.148 -14.116 1.00 95.69 81 PHE A N 1
ATOM 685 C CA . PHE A 1 81 ? 4.563 6.462 -13.689 1.00 95.69 81 PHE A CA 1
ATOM 686 C C . PHE A 1 81 ? 4.724 7.918 -13.272 1.00 95.69 81 PHE A C 1
ATOM 688 O O . PHE A 1 81 ? 5.200 8.191 -12.167 1.00 95.69 81 PHE A O 1
ATOM 695 N N . TYR A 1 82 ? 4.264 8.860 -14.095 1.00 94.06 82 TYR A N 1
ATOM 696 C CA . TYR A 1 82 ? 4.449 10.284 -13.817 1.00 94.06 82 TYR A CA 1
ATOM 697 C C . TYR A 1 82 ? 3.584 10.821 -12.662 1.00 94.06 82 TYR A C 1
ATOM 699 O O . TYR A 1 82 ? 3.811 11.935 -12.181 1.00 94.06 82 TYR A O 1
ATOM 707 N N . ILE A 1 83 ? 2.646 10.018 -12.148 1.00 91.25 83 ILE A N 1
ATOM 708 C CA . ILE A 1 83 ? 1.897 10.314 -10.917 1.00 91.25 83 ILE A CA 1
ATOM 709 C C . ILE A 1 83 ? 2.358 9.493 -9.700 1.00 91.25 83 ILE A C 1
ATOM 711 O O . ILE A 1 83 ? 1.888 9.755 -8.589 1.00 91.25 83 ILE A O 1
ATOM 715 N N . SER A 1 84 ? 3.281 8.542 -9.886 1.00 93.81 84 SER A N 1
ATOM 716 C CA . SER A 1 84 ? 3.869 7.709 -8.825 1.00 93.81 84 SER A CA 1
ATOM 717 C C . SER A 1 84 ? 4.781 8.512 -7.884 1.00 93.81 84 SER A C 1
ATOM 719 O O . SER A 1 84 ? 4.983 9.712 -8.073 1.00 93.81 84 SER A O 1
ATOM 721 N N . ASN A 1 85 ? 5.342 7.865 -6.858 1.00 91.81 85 ASN A N 1
ATOM 722 C CA . ASN A 1 85 ? 6.339 8.485 -5.977 1.00 91.81 85 ASN A CA 1
ATOM 723 C C . ASN A 1 85 ? 7.703 8.688 -6.663 1.00 91.81 85 ASN A C 1
ATOM 725 O O . ASN A 1 85 ? 8.399 9.638 -6.319 1.00 91.81 85 ASN A O 1
ATOM 729 N N . HIS A 1 86 ? 8.066 7.837 -7.629 1.00 93.06 86 HIS A N 1
ATOM 730 C CA . HIS A 1 86 ? 9.356 7.876 -8.337 1.00 93.06 86 HIS A CA 1
ATOM 731 C C . HIS A 1 86 ? 9.264 8.574 -9.702 1.00 93.06 86 HIS A C 1
ATOM 733 O O . HIS A 1 86 ? 10.114 8.390 -10.564 1.00 93.06 86 HIS A O 1
ATOM 739 N N . TRP A 1 87 ? 8.226 9.385 -9.913 1.00 93.00 87 TRP A N 1
ATOM 740 C CA . TRP A 1 87 ? 7.902 10.031 -11.189 1.00 93.00 87 TRP A CA 1
ATOM 741 C C . TRP A 1 87 ? 9.040 10.855 -11.821 1.00 93.00 87 TRP A C 1
ATOM 743 O O . TRP A 1 87 ? 9.027 11.059 -13.034 1.00 93.00 87 TRP A O 1
ATOM 753 N N . ASN A 1 88 ? 9.989 11.343 -11.013 1.00 92.56 88 ASN A N 1
ATOM 754 C CA . ASN A 1 88 ? 11.147 12.123 -11.458 1.00 92.56 88 ASN A CA 1
ATOM 755 C C . ASN A 1 88 ? 12.463 11.333 -11.399 1.00 92.56 88 ASN A C 1
ATOM 757 O O . ASN A 1 88 ? 13.523 11.930 -11.279 1.00 92.56 88 ASN A O 1
ATOM 761 N N . PHE A 1 89 ? 12.418 10.003 -11.395 1.00 93.88 89 PHE A N 1
ATOM 762 C CA . PHE A 1 89 ? 13.620 9.189 -11.571 1.00 93.88 89 PHE A CA 1
ATOM 763 C C . PHE A 1 89 ? 13.825 8.897 -13.052 1.00 93.88 89 PHE A C 1
ATOM 765 O O . PHE A 1 89 ? 12.857 8.713 -13.803 1.00 93.88 89 PHE A O 1
ATOM 772 N N . ARG A 1 90 ? 15.085 8.814 -13.470 1.00 95.31 90 ARG A N 1
ATOM 773 C CA . ARG A 1 90 ? 15.432 8.217 -14.755 1.00 95.31 90 ARG A CA 1
ATOM 774 C C . ARG A 1 90 ? 15.185 6.719 -14.676 1.00 95.31 90 ARG A C 1
ATOM 776 O O . ARG A 1 90 ? 15.394 6.104 -13.632 1.00 95.31 90 ARG A O 1
ATOM 783 N N . CYS A 1 91 ? 14.796 6.092 -15.783 1.00 94.69 91 CYS A N 1
ATOM 784 C CA . CYS A 1 91 ? 14.670 4.633 -15.826 1.00 94.69 91 CYS A CA 1
ATOM 785 C C . CYS A 1 91 ? 15.984 3.952 -15.395 1.00 94.69 91 CYS A C 1
ATOM 787 O O . CYS A 1 91 ? 15.959 2.977 -14.647 1.00 94.69 91 CYS A O 1
ATOM 789 N N . VAL A 1 92 ? 17.121 4.522 -15.801 1.00 93.81 92 VAL A N 1
ATOM 790 C CA . VAL A 1 92 ? 18.474 4.048 -15.468 1.00 93.81 92 VAL A CA 1
ATOM 791 C C . VAL A 1 92 ? 18.958 4.426 -14.059 1.00 93.81 92 VAL A C 1
ATOM 793 O O . VAL A 1 92 ? 20.066 4.075 -13.680 1.00 93.81 92 VAL A O 1
ATOM 796 N N . ASP A 1 93 ? 18.149 5.118 -13.250 1.00 93.19 93 ASP A N 1
ATOM 797 C CA . ASP A 1 93 ? 18.465 5.280 -11.822 1.00 93.19 93 ASP A CA 1
ATOM 798 C C . ASP A 1 93 ? 18.103 4.011 -11.027 1.00 93.19 93 ASP A C 1
ATOM 800 O O . ASP A 1 93 ? 18.648 3.770 -9.953 1.00 93.19 93 ASP A O 1
ATOM 804 N N . CYS A 1 94 ? 17.185 3.184 -11.548 1.00 92.06 94 CYS A N 1
ATOM 805 C CA . CYS A 1 94 ? 16.794 1.899 -10.949 1.00 92.06 94 CYS A CA 1
ATOM 806 C C . CYS A 1 94 ? 17.174 0.677 -11.801 1.00 92.06 94 CYS A C 1
ATOM 808 O O . CYS A 1 94 ? 17.165 -0.449 -11.304 1.00 92.06 94 CYS A O 1
ATOM 810 N N . HIS A 1 95 ? 17.479 0.881 -13.078 1.00 93.25 95 HIS A N 1
ATOM 811 C CA . HIS A 1 95 ? 17.988 -0.137 -13.993 1.00 93.25 95 HIS A CA 1
ATOM 812 C C . HIS A 1 95 ? 19.431 0.198 -14.371 1.00 93.25 95 HIS A C 1
ATOM 814 O O . HIS A 1 95 ? 19.804 1.360 -14.335 1.00 93.25 95 HIS A O 1
ATOM 820 N N . SER A 1 96 ? 20.245 -0.787 -14.756 1.00 92.75 96 SER A N 1
ATOM 821 C CA . SER A 1 96 ? 21.617 -0.509 -15.205 1.00 92.75 96 SER A CA 1
ATOM 822 C C . SER A 1 96 ? 21.660 0.504 -16.354 1.00 92.75 96 SER A C 1
ATOM 824 O O . SER A 1 96 ? 20.812 0.478 -17.250 1.00 92.75 96 SER A O 1
ATOM 826 N N . GLU A 1 97 ? 22.673 1.374 -16.349 1.00 93.06 97 GLU A N 1
ATOM 827 C CA . GLU A 1 97 ? 22.924 2.336 -17.430 1.00 93.06 97 GLU A CA 1
ATOM 828 C C . GLU A 1 97 ? 23.140 1.639 -18.783 1.00 93.06 97 GLU A C 1
ATOM 830 O O . GLU A 1 97 ? 22.820 2.211 -19.823 1.00 93.06 97 GLU A O 1
ATOM 835 N N . ASP A 1 98 ? 23.568 0.371 -18.785 1.00 94.38 98 ASP A N 1
ATOM 836 C CA . ASP A 1 98 ? 23.742 -0.441 -19.996 1.00 94.38 98 ASP A CA 1
ATOM 837 C C . ASP A 1 98 ? 22.408 -0.714 -20.729 1.00 94.38 98 ASP A C 1
ATOM 839 O O . ASP A 1 98 ? 22.396 -1.091 -21.903 1.00 94.38 98 ASP A O 1
ATOM 843 N N . TYR A 1 99 ? 21.256 -0.481 -20.082 1.00 93.56 99 TYR A N 1
ATOM 844 C CA . TYR A 1 99 ? 19.953 -0.481 -20.756 1.00 93.56 99 TYR A CA 1
ATOM 845 C C . TYR A 1 99 ? 19.743 0.727 -21.686 1.00 93.56 99 TYR A C 1
ATOM 847 O O . TYR A 1 99 ? 18.774 0.730 -22.449 1.00 93.56 99 TYR A O 1
ATOM 855 N N . ALA A 1 100 ? 20.625 1.732 -21.683 1.00 90.50 100 ALA A N 1
ATOM 856 C CA . ALA A 1 100 ? 20.597 2.810 -22.673 1.00 90.50 100 ALA A CA 1
ATOM 857 C C . ALA A 1 100 ? 20.876 2.294 -24.101 1.00 90.50 100 ALA A C 1
ATOM 859 O O . ALA A 1 100 ? 20.368 2.848 -25.080 1.00 90.50 100 ALA A O 1
ATOM 860 N N . ASP A 1 101 ? 21.614 1.186 -24.228 1.00 91.25 101 ASP A N 1
ATOM 861 C CA . ASP A 1 101 ? 21.951 0.579 -25.512 1.00 91.25 101 ASP A CA 1
ATOM 862 C C . ASP A 1 101 ? 20.891 -0.434 -25.965 1.00 91.25 101 ASP A C 1
ATOM 864 O O . ASP A 1 101 ? 20.501 -1.341 -25.229 1.00 91.25 101 ASP A O 1
ATOM 868 N N . PHE A 1 102 ? 20.439 -0.325 -27.221 1.00 89.12 102 PHE A N 1
ATOM 869 C CA . PHE A 1 102 ? 19.499 -1.267 -27.836 1.00 89.12 102 PHE A CA 1
ATOM 870 C C . PHE A 1 102 ? 20.100 -1.926 -29.095 1.00 89.12 102 PHE A C 1
ATOM 872 O O . PHE A 1 102 ? 20.588 -1.207 -29.970 1.00 89.12 102 PHE A O 1
ATOM 879 N N . PRO A 1 103 ? 19.987 -3.262 -29.272 1.00 90.38 103 PRO A N 1
ATOM 880 C CA . PRO A 1 103 ? 19.316 -4.226 -28.392 1.00 90.38 103 PRO A CA 1
ATOM 881 C C . PRO A 1 103 ? 20.070 -4.462 -27.076 1.00 90.38 103 PRO A C 1
ATOM 883 O O . PRO A 1 103 ? 21.288 -4.603 -27.082 1.00 90.38 103 PRO A O 1
ATOM 886 N N . HIS A 1 104 ? 19.326 -4.554 -25.970 1.00 92.38 104 HIS A N 1
ATOM 887 C CA . HIS A 1 104 ? 19.897 -4.768 -24.638 1.00 92.38 104 HIS A CA 1
ATOM 888 C C . HIS A 1 104 ? 20.633 -6.108 -24.549 1.00 92.38 104 HIS A C 1
ATOM 890 O O . HIS A 1 104 ? 20.155 -7.125 -25.074 1.00 92.38 104 HIS A O 1
ATOM 896 N N . ALA A 1 105 ? 21.755 -6.123 -23.832 1.00 94.12 105 ALA A N 1
ATOM 897 C CA . ALA A 1 105 ? 22.483 -7.349 -23.549 1.00 94.12 105 ALA A CA 1
ATOM 898 C C . ALA A 1 105 ? 21.636 -8.296 -22.671 1.00 94.12 105 ALA A C 1
ATOM 900 O O . ALA A 1 105 ? 20.835 -7.872 -21.836 1.00 94.12 105 ALA A O 1
ATOM 901 N N . GLY A 1 106 ? 21.738 -9.606 -22.909 1.00 91.75 106 GLY A N 1
ATOM 902 C CA . GLY A 1 106 ? 20.831 -10.585 -22.295 1.00 91.75 106 GLY A CA 1
ATOM 903 C C . GLY A 1 106 ? 21.058 -10.764 -20.793 1.00 91.75 106 GLY A C 1
ATOM 904 O O . GLY A 1 106 ? 20.116 -11.046 -20.051 1.00 91.75 106 GLY A O 1
ATOM 905 N N . GLU A 1 107 ? 22.303 -10.587 -20.363 1.00 93.94 107 GLU A N 1
ATOM 906 C CA . GLU A 1 107 ? 22.786 -10.663 -18.989 1.00 93.94 107 GLU A CA 1
ATOM 907 C C . GLU A 1 107 ? 22.194 -9.587 -18.081 1.00 93.94 107 GLU A C 1
ATOM 909 O O . GLU A 1 107 ? 22.010 -9.861 -16.898 1.00 93.94 107 GLU A O 1
ATOM 914 N N . LEU A 1 108 ? 21.785 -8.438 -18.632 1.00 92.50 108 LEU A N 1
ATOM 915 C CA . LEU A 1 108 ? 21.181 -7.348 -17.860 1.00 92.50 108 LEU A CA 1
ATOM 916 C C . LEU A 1 108 ? 19.886 -7.783 -17.155 1.00 92.50 108 LEU A C 1
ATOM 918 O O . LEU A 1 108 ? 19.452 -7.180 -16.179 1.00 92.50 108 LEU A O 1
ATOM 922 N N . ARG A 1 109 ? 19.243 -8.863 -17.623 1.00 89.00 109 ARG A N 1
ATOM 923 C CA . ARG A 1 109 ? 18.047 -9.445 -16.984 1.00 89.00 109 ARG A CA 1
ATOM 924 C C . ARG A 1 109 ? 18.344 -10.191 -15.685 1.00 89.00 109 ARG A C 1
ATOM 926 O O . ARG A 1 109 ? 17.408 -10.554 -14.981 1.00 89.00 109 ARG A O 1
ATOM 933 N N . MET A 1 110 ? 19.612 -10.499 -15.433 1.00 89.69 110 MET A N 1
ATOM 934 C CA . MET A 1 110 ? 20.073 -11.212 -14.242 1.00 89.69 110 MET A CA 1
ATOM 935 C C . MET A 1 110 ? 20.627 -10.255 -13.187 1.00 89.69 110 MET A C 1
ATOM 937 O O . MET A 1 110 ? 21.052 -10.706 -12.124 1.00 89.69 110 MET A O 1
ATOM 941 N N . GLU A 1 111 ? 20.658 -8.957 -13.484 1.00 87.69 111 GLU A N 1
ATOM 942 C CA . GLU A 1 111 ? 21.104 -7.956 -12.532 1.00 87.69 111 GLU A CA 1
ATOM 943 C C . GLU A 1 111 ? 20.083 -7.788 -11.406 1.00 87.69 111 GLU A C 1
ATOM 945 O O . GLU A 1 111 ? 18.869 -7.827 -11.648 1.00 87.69 111 GLU A O 1
ATOM 950 N N . PRO A 1 112 ? 20.560 -7.611 -10.164 1.00 85.62 112 PRO A N 1
ATOM 951 C CA . PRO A 1 112 ? 19.683 -7.287 -9.057 1.00 85.62 112 PRO A CA 1
ATOM 952 C C . PRO A 1 112 ? 19.046 -5.917 -9.295 1.00 85.62 112 PRO A C 1
ATOM 954 O O . PRO A 1 112 ? 19.694 -4.978 -9.753 1.00 85.62 112 PRO A O 1
ATOM 957 N N . ILE A 1 113 ? 17.763 -5.812 -8.968 1.00 85.31 113 ILE A N 1
ATOM 958 C CA . ILE A 1 113 ? 17.047 -4.538 -8.964 1.00 85.31 113 ILE A CA 1
ATOM 959 C C . ILE A 1 113 ? 17.278 -3.890 -7.602 1.00 85.31 113 ILE A C 1
ATOM 961 O O . ILE A 1 113 ? 17.246 -4.588 -6.589 1.00 85.31 113 ILE A O 1
ATOM 965 N N . TYR A 1 114 ? 17.458 -2.571 -7.585 1.00 89.75 114 TYR A N 1
ATOM 966 C CA . TYR A 1 114 ? 17.540 -1.806 -6.345 1.00 89.75 114 TYR A CA 1
ATOM 967 C C . TYR A 1 114 ? 16.328 -2.055 -5.439 1.00 89.75 114 TYR A C 1
ATOM 969 O O . TYR A 1 114 ? 15.174 -2.108 -5.880 1.00 89.75 114 TYR A O 1
ATOM 977 N N . GLU A 1 115 ? 16.592 -2.189 -4.149 1.00 89.25 115 GLU A N 1
ATOM 978 C CA . GLU A 1 115 ? 15.599 -2.285 -3.093 1.00 89.25 115 GLU A CA 1
ATOM 979 C C . GLU A 1 115 ? 15.367 -0.921 -2.438 1.00 89.25 115 GLU A C 1
ATOM 981 O O . GLU A 1 115 ? 16.073 0.059 -2.670 1.00 89.25 115 GLU A O 1
ATOM 986 N N . CYS A 1 116 ? 14.346 -0.834 -1.585 1.00 89.31 116 CYS A N 1
ATOM 987 C CA . CYS A 1 116 ? 13.991 0.422 -0.932 1.00 89.31 116 CYS A CA 1
ATOM 988 C C . CYS A 1 116 ? 15.148 0.965 -0.079 1.00 89.31 116 CYS A C 1
ATOM 990 O O . CYS A 1 116 ? 15.389 2.170 -0.074 1.00 89.31 116 CYS A O 1
ATOM 992 N N . LEU A 1 117 ? 15.858 0.085 0.634 1.00 92.25 117 LEU A N 1
ATOM 993 C CA . LEU A 1 117 ? 16.944 0.470 1.535 1.00 92.25 117 LEU A CA 1
ATOM 994 C C . LEU A 1 117 ? 18.216 0.908 0.808 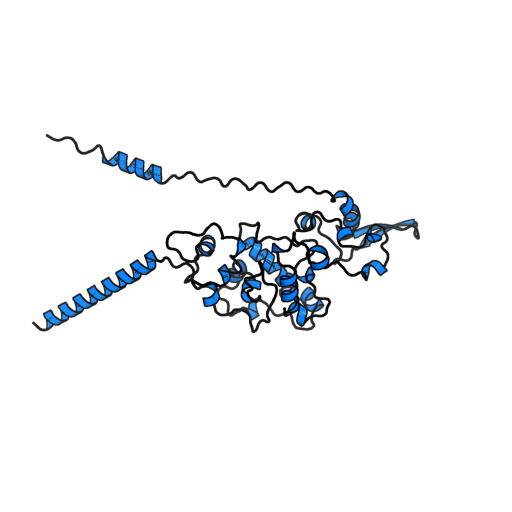1.00 92.25 117 LEU A C 1
ATOM 996 O O . LEU A 1 117 ? 18.991 1.655 1.399 1.00 92.25 117 LEU A O 1
ATOM 1000 N N . ASP A 1 118 ? 18.400 0.540 -0.461 1.00 92.06 118 ASP A N 1
ATOM 1001 C CA . ASP A 1 118 ? 19.566 0.984 -1.232 1.00 92.06 118 ASP A CA 1
ATOM 1002 C C . ASP A 1 118 ? 19.577 2.507 -1.435 1.00 92.06 118 ASP A C 1
ATOM 1004 O O . ASP A 1 118 ? 20.638 3.103 -1.617 1.00 92.06 118 ASP A O 1
ATOM 1008 N N . CYS A 1 119 ? 18.404 3.149 -1.373 1.00 90.56 119 CYS A N 1
ATOM 1009 C CA . CYS A 1 119 ? 18.265 4.605 -1.455 1.00 90.56 119 CYS A CA 1
ATOM 1010 C C . CYS A 1 119 ? 17.691 5.242 -0.181 1.00 90.56 119 CYS A C 1
ATOM 1012 O O . CYS A 1 119 ? 18.045 6.370 0.148 1.00 90.56 119 CYS A O 1
ATOM 1014 N N . HIS A 1 120 ? 16.788 4.559 0.527 1.00 90.75 120 HIS A N 1
ATOM 1015 C CA . HIS A 1 120 ? 16.133 5.103 1.720 1.00 90.75 120 HIS A CA 1
ATOM 1016 C C . HIS A 1 120 ? 16.783 4.684 3.043 1.00 90.75 120 HIS A C 1
ATOM 1018 O O . HIS A 1 120 ? 16.390 5.206 4.088 1.00 90.75 120 HIS A O 1
ATOM 1024 N N . GLY A 1 121 ? 17.730 3.744 3.021 1.00 91.38 121 GLY A N 1
ATOM 1025 C CA . GLY A 1 121 ? 18.415 3.254 4.213 1.00 91.38 121 GLY A CA 1
ATOM 1026 C C . GLY A 1 121 ? 19.579 4.154 4.622 1.00 91.38 121 GLY A C 1
ATOM 1027 O O . GLY A 1 121 ? 20.349 4.618 3.785 1.00 91.38 121 GLY A O 1
ATOM 1028 N N . GLY A 1 122 ? 19.729 4.392 5.926 1.00 87.62 122 GLY A N 1
ATOM 1029 C CA . GLY A 1 122 ? 20.877 5.115 6.486 1.00 87.62 122 GLY A CA 1
ATOM 1030 C C . GLY A 1 122 ? 20.987 6.601 6.114 1.00 87.62 122 GLY A C 1
ATOM 1031 O O . GLY A 1 122 ? 22.020 7.210 6.393 1.00 87.62 122 GLY A O 1
ATOM 1032 N N . ASP A 1 123 ? 19.949 7.189 5.513 1.00 87.62 123 ASP A N 1
ATOM 1033 C CA . ASP A 1 123 ? 19.888 8.605 5.141 1.00 87.62 123 ASP A CA 1
ATOM 1034 C C . ASP A 1 123 ? 19.009 9.395 6.128 1.00 87.62 123 ASP A C 1
ATOM 1036 O O . ASP A 1 123 ? 17.809 9.139 6.291 1.00 87.62 123 ASP A O 1
ATOM 1040 N N . ASP A 1 124 ? 19.604 10.412 6.757 1.00 90.00 124 ASP A N 1
ATOM 1041 C CA . ASP A 1 124 ? 18.940 11.321 7.697 1.00 90.00 124 ASP A CA 1
ATOM 1042 C C . ASP A 1 124 ? 17.706 12.016 7.092 1.00 90.00 124 ASP A C 1
ATOM 1044 O O . ASP A 1 124 ? 16.766 12.354 7.819 1.00 90.00 124 ASP A O 1
ATOM 1048 N N . HIS A 1 125 ? 17.668 12.216 5.769 1.00 89.56 125 HIS A N 1
ATOM 1049 C CA . HIS A 1 125 ? 16.521 12.798 5.072 1.00 89.56 125 HIS A CA 1
ATOM 1050 C C . HIS A 1 125 ? 15.269 11.911 5.173 1.00 89.56 125 HIS A C 1
ATOM 1052 O O . HIS A 1 125 ? 14.146 12.413 5.321 1.00 89.56 125 HIS A O 1
ATOM 1058 N N . TYR A 1 126 ? 15.455 10.588 5.142 1.00 87.94 126 TYR A N 1
ATOM 1059 C CA . TYR A 1 126 ? 14.375 9.601 5.168 1.00 87.94 126 TYR A CA 1
ATOM 1060 C C . TYR A 1 126 ? 14.154 8.964 6.544 1.00 87.94 126 TYR A C 1
ATOM 1062 O O . TYR A 1 126 ? 13.138 8.292 6.730 1.00 87.94 126 TYR A O 1
ATOM 1070 N N . ALA A 1 127 ? 15.014 9.235 7.532 1.00 88.81 127 ALA A N 1
ATOM 1071 C CA . ALA A 1 127 ? 14.942 8.662 8.881 1.00 88.81 127 ALA A CA 1
ATOM 1072 C C . ALA A 1 127 ? 13.552 8.782 9.544 1.00 88.81 127 ALA A C 1
ATOM 1074 O O . ALA A 1 127 ? 13.107 7.879 10.251 1.00 88.81 127 ALA A O 1
ATOM 1075 N N . GLN A 1 128 ? 12.810 9.862 9.269 1.00 87.75 128 GLN A N 1
ATOM 1076 C CA . GLN A 1 128 ? 11.440 10.070 9.770 1.00 87.75 128 GLN A CA 1
ATOM 1077 C C . GLN A 1 128 ? 10.419 9.012 9.306 1.00 87.75 128 GLN A C 1
ATOM 1079 O O . GLN A 1 128 ? 9.345 8.893 9.898 1.00 87.75 128 GLN A O 1
ATOM 1084 N N . TYR A 1 129 ? 10.716 8.277 8.234 1.00 88.31 129 TYR A N 1
ATOM 1085 C CA . TYR A 1 129 ? 9.849 7.237 7.682 1.00 88.31 129 TYR A CA 1
ATOM 1086 C C . TYR A 1 129 ? 10.182 5.835 8.201 1.00 88.31 129 TYR A C 1
ATOM 1088 O O . TYR A 1 129 ? 9.346 4.947 8.046 1.00 88.31 129 TYR A O 1
ATO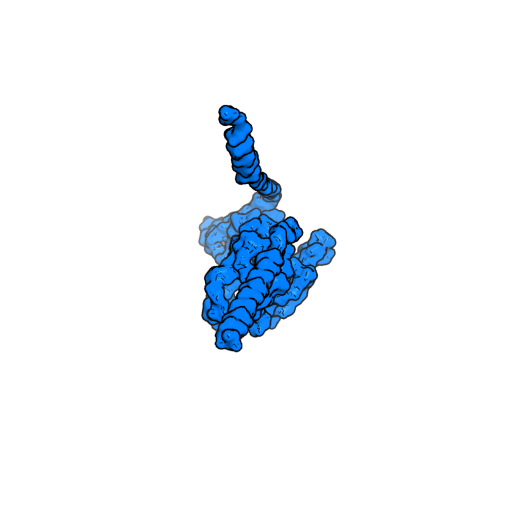M 1096 N N . ASN A 1 130 ? 11.333 5.670 8.866 1.00 92.88 130 ASN A N 1
ATOM 1097 C CA . ASN A 1 130 ? 11.776 4.432 9.512 1.00 92.88 130 ASN A CA 1
ATOM 1098 C C . ASN A 1 130 ? 11.742 3.215 8.564 1.00 92.88 130 ASN A C 1
ATOM 1100 O O . ASN A 1 130 ? 11.069 2.217 8.837 1.00 92.88 130 ASN A O 1
ATOM 1104 N N . PHE A 1 131 ? 12.430 3.325 7.422 1.00 93.31 131 PHE A N 1
ATOM 1105 C CA . PHE A 1 131 ? 12.441 2.283 6.390 1.00 93.31 131 PHE A CA 1
ATOM 1106 C C . PHE A 1 131 ? 13.085 0.981 6.872 1.00 93.31 131 PHE A C 1
ATOM 1108 O O . PHE A 1 131 ? 12.618 -0.089 6.501 1.00 93.31 131 PHE A O 1
ATOM 1115 N N . GLU A 1 132 ? 14.074 1.046 7.758 1.00 94.06 132 GLU A N 1
ATOM 1116 C CA . GLU A 1 132 ? 14.679 -0.131 8.384 1.00 94.06 132 GLU A CA 1
ATOM 1117 C C . GLU A 1 132 ? 13.659 -0.873 9.259 1.00 94.06 132 GLU A C 1
ATOM 1119 O O . GLU A 1 132 ? 13.542 -2.093 9.195 1.00 94.06 132 GLU A O 1
ATOM 1124 N N . GLY A 1 133 ? 12.845 -0.142 10.028 1.00 95.19 133 GLY A N 1
ATOM 1125 C CA . GLY A 1 133 ? 11.748 -0.744 10.786 1.00 95.19 133 GLY A CA 1
ATOM 1126 C C . GLY A 1 133 ? 10.668 -1.362 9.887 1.00 95.19 133 GLY A C 1
ATOM 1127 O O . GLY A 1 133 ? 10.093 -2.393 10.239 1.00 95.19 133 GLY A O 1
ATOM 1128 N N . ILE A 1 134 ? 10.402 -0.756 8.724 1.00 95.25 134 ILE A N 1
ATOM 1129 C CA . ILE A 1 134 ? 9.501 -1.308 7.699 1.00 95.25 134 ILE A CA 1
ATOM 1130 C C . ILE A 1 134 ? 10.057 -2.620 7.137 1.00 95.25 134 ILE A C 1
ATOM 1132 O O . ILE A 1 134 ? 9.320 -3.604 7.061 1.00 95.25 134 ILE A O 1
ATOM 1136 N N . ASP A 1 135 ? 11.337 -2.642 6.781 1.00 94.88 135 ASP A N 1
ATOM 1137 C CA . ASP A 1 135 ? 12.031 -3.814 6.251 1.00 94.88 135 ASP A CA 1
ATOM 1138 C C . ASP A 1 135 ? 12.031 -4.979 7.255 1.00 94.88 135 ASP A C 1
ATOM 1140 O O . ASP A 1 135 ? 11.608 -6.098 6.948 1.00 94.88 135 ASP A O 1
ATOM 1144 N N . GLU A 1 136 ? 12.351 -4.694 8.521 1.00 95.25 136 GLU A N 1
ATOM 1145 C CA . GLU A 1 136 ? 12.270 -5.683 9.593 1.00 95.25 136 GLU A CA 1
ATOM 1146 C C . GLU A 1 136 ? 10.863 -6.282 9.744 1.00 95.25 136 GLU A C 1
ATOM 1148 O O . GLU A 1 136 ? 10.703 -7.474 10.026 1.00 95.25 136 GLU A O 1
ATOM 1153 N N . GLU A 1 137 ? 9.823 -5.455 9.635 1.00 97.00 137 GLU A N 1
ATOM 1154 C CA . GLU A 1 137 ? 8.439 -5.910 9.702 1.00 97.00 137 GLU A CA 1
ATOM 1155 C C . GLU A 1 137 ? 8.034 -6.738 8.486 1.00 97.00 137 GLU A C 1
ATOM 1157 O O . GLU A 1 137 ? 7.351 -7.756 8.640 1.00 97.00 137 GLU A O 1
ATOM 1162 N N . PHE A 1 138 ? 8.483 -6.344 7.298 1.00 95.69 138 PHE A N 1
ATOM 1163 C CA . PHE A 1 138 ? 8.278 -7.106 6.079 1.00 95.69 138 PHE A CA 1
ATOM 1164 C C . PHE A 1 138 ? 8.891 -8.506 6.196 1.00 95.69 138 PHE A C 1
ATOM 1166 O O . PHE A 1 138 ? 8.193 -9.492 5.942 1.00 95.69 138 PHE A O 1
ATOM 1173 N N . HIS A 1 139 ? 10.125 -8.626 6.687 1.00 94.25 139 HIS A N 1
ATOM 1174 C CA . HIS A 1 139 ? 10.781 -9.919 6.897 1.00 94.25 139 HIS A CA 1
ATOM 1175 C C . HIS A 1 139 ? 10.104 -10.797 7.962 1.00 94.25 139 HIS A C 1
ATOM 1177 O O . HIS A 1 139 ? 10.119 -12.026 7.868 1.00 94.25 139 HIS A O 1
ATOM 1183 N N . LYS A 1 140 ? 9.446 -10.191 8.960 1.00 95.31 140 LYS A N 1
ATOM 1184 C CA . LYS A 1 140 ? 8.620 -10.914 9.950 1.00 95.31 140 LYS A CA 1
ATOM 1185 C C . LYS A 1 140 ? 7.275 -11.376 9.374 1.00 95.31 140 LYS A C 1
ATOM 1187 O O . LYS A 1 140 ? 6.660 -12.296 9.923 1.00 95.31 140 LYS A O 1
ATOM 1192 N N . SER A 1 141 ? 6.817 -10.753 8.289 1.00 96.19 141 SER A N 1
ATOM 1193 C CA . SER A 1 141 ? 5.502 -11.004 7.709 1.00 96.19 141 SER A CA 1
ATOM 1194 C C . SER A 1 141 ? 5.360 -12.416 7.137 1.00 96.19 141 SER A C 1
ATOM 1196 O O . SER A 1 141 ? 6.322 -13.096 6.763 1.00 96.19 141 SER A O 1
ATOM 1198 N N . VAL A 1 142 ? 4.114 -12.865 6.991 1.00 94.06 142 VAL A N 1
ATOM 1199 C CA . VAL A 1 142 ? 3.806 -14.131 6.311 1.00 94.06 142 VAL A CA 1
ATOM 1200 C C . VAL A 1 142 ? 4.181 -14.127 4.839 1.00 94.06 142 VAL A C 1
ATOM 1202 O O . VAL A 1 142 ? 4.370 -15.206 4.288 1.00 94.06 142 VAL A O 1
ATOM 1205 N N . HIS A 1 143 ? 4.265 -12.957 4.204 1.00 92.88 143 HIS A N 1
ATOM 1206 C CA . HIS A 1 143 ? 4.599 -12.878 2.790 1.00 92.88 143 HIS A CA 1
ATOM 1207 C C . HIS A 1 143 ? 6.093 -13.104 2.556 1.00 92.88 143 HIS A C 1
ATOM 1209 O O . HIS A 1 143 ? 6.440 -13.898 1.692 1.00 92.88 143 HIS A O 1
ATOM 1215 N N . SER A 1 144 ? 6.967 -12.520 3.380 1.00 91.69 144 SER A N 1
ATOM 1216 C CA . SER A 1 144 ? 8.405 -12.807 3.292 1.00 91.69 144 SER A CA 1
ATOM 1217 C C . SER A 1 144 ? 8.735 -14.222 3.791 1.00 91.69 144 SER A C 1
ATOM 1219 O O . SER A 1 144 ? 9.506 -14.940 3.169 1.00 91.69 144 SER A O 1
ATOM 1221 N N . SER A 1 145 ? 8.099 -14.684 4.876 1.00 87.12 145 SER A N 1
ATOM 1222 C CA . SER A 1 145 ? 8.471 -15.962 5.511 1.00 87.12 145 SER A CA 1
ATOM 1223 C C . SER A 1 145 ? 7.918 -17.232 4.851 1.00 87.12 145 SER A C 1
ATOM 1225 O O . SER A 1 145 ? 8.403 -18.325 5.151 1.00 87.12 145 SER A O 1
ATOM 1227 N N . LYS A 1 146 ? 6.871 -17.141 4.016 1.00 84.06 146 LYS A N 1
ATOM 1228 C CA . LYS A 1 146 ? 6.210 -18.322 3.417 1.00 84.06 146 LYS A CA 1
ATOM 1229 C C . LYS A 1 146 ? 6.360 -18.446 1.905 1.00 84.06 146 LYS A C 1
ATOM 1231 O O . LYS A 1 146 ? 5.952 -19.476 1.365 1.00 84.06 146 LYS A O 1
ATOM 1236 N N . HIS A 1 147 ? 6.887 -17.429 1.237 1.00 80.75 147 HIS A N 1
ATOM 1237 C CA . HIS A 1 147 ? 7.159 -17.466 -0.197 1.00 80.75 147 HIS A CA 1
ATOM 1238 C C . HIS A 1 147 ? 8.663 -17.632 -0.451 1.00 80.75 147 HIS A C 1
ATOM 1240 O O . HIS A 1 147 ? 9.457 -17.679 0.488 1.00 80.75 147 HIS A O 1
ATOM 1246 N N . SER A 1 148 ? 9.041 -17.820 -1.716 1.00 73.50 148 SER A N 1
ATOM 1247 C CA . SER A 1 148 ? 10.442 -17.787 -2.141 1.00 73.50 148 SER A CA 1
ATOM 1248 C C . SER A 1 148 ? 11.053 -16.408 -1.865 1.00 73.50 148 SER A C 1
ATOM 1250 O O . SER A 1 148 ? 10.333 -15.427 -1.669 1.00 73.50 148 SER A O 1
ATOM 1252 N N . GLU A 1 149 ? 12.384 -16.317 -1.938 1.00 77.00 149 GLU A N 1
ATOM 1253 C CA . GLU A 1 149 ? 13.123 -15.039 -1.954 1.00 77.0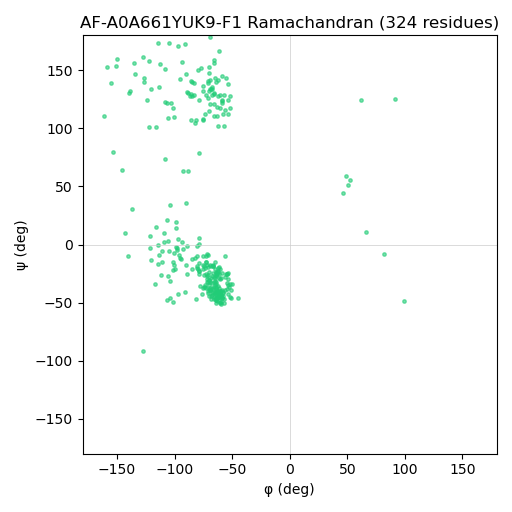0 149 GLU A CA 1
ATOM 1254 C C . GLU A 1 149 ? 12.664 -14.100 -3.095 1.00 77.00 149 GLU A C 1
ATOM 1256 O O . GLU A 1 149 ? 13.006 -12.926 -3.117 1.00 77.00 149 GLU A O 1
ATOM 1261 N N . GLU A 1 150 ? 11.835 -14.591 -4.022 1.00 78.94 150 GLU A N 1
ATOM 1262 C CA . GLU A 1 150 ? 11.210 -13.814 -5.093 1.00 78.94 150 GLU A CA 1
ATOM 1263 C C . GLU A 1 150 ? 10.097 -12.875 -4.589 1.00 78.94 150 GLU A C 1
ATOM 1265 O O . GLU A 1 150 ? 9.697 -11.962 -5.314 1.00 78.94 150 GLU A O 1
ATOM 1270 N N . PHE A 1 151 ? 9.558 -13.076 -3.376 1.00 89.25 151 PHE A N 1
ATOM 1271 C CA . PHE A 1 151 ? 8.593 -12.135 -2.805 1.00 89.25 151 PHE A CA 1
ATOM 1272 C C . PHE A 1 151 ? 9.327 -10.959 -2.159 1.00 89.25 151 PHE A C 1
ATOM 1274 O O . PHE A 1 151 ? 9.832 -11.073 -1.045 1.00 89.25 151 PHE A O 1
ATOM 1281 N N . THR A 1 152 ? 9.317 -9.813 -2.836 1.00 90.62 152 THR A N 1
ATOM 1282 C CA . THR A 1 152 ? 9.991 -8.578 -2.405 1.00 90.62 152 THR A CA 1
ATOM 1283 C C . THR A 1 152 ? 8.996 -7.455 -2.097 1.00 90.62 152 THR A C 1
ATOM 1285 O O . THR A 1 152 ? 7.796 -7.565 -2.372 1.00 90.62 152 THR A O 1
ATOM 1288 N N . CYS A 1 153 ? 9.485 -6.329 -1.569 1.00 92.00 153 CYS A N 1
ATOM 1289 C CA . CYS A 1 153 ? 8.697 -5.109 -1.345 1.00 92.00 153 CYS A CA 1
ATOM 1290 C C . CYS A 1 153 ? 7.940 -4.648 -2.608 1.00 92.00 153 CYS A C 1
ATOM 1292 O O . CYS A 1 153 ? 6.796 -4.181 -2.527 1.00 92.00 153 CYS A O 1
ATOM 1294 N N . TRP A 1 154 ? 8.539 -4.863 -3.786 1.00 91.94 154 TRP A N 1
ATOM 1295 C CA . TRP A 1 154 ? 7.982 -4.487 -5.087 1.00 91.94 154 TRP A CA 1
ATOM 1296 C C . TRP A 1 154 ? 6.714 -5.270 -5.472 1.00 91.94 154 TRP A C 1
ATOM 1298 O O . TRP A 1 154 ? 5.938 -4.830 -6.322 1.00 91.94 154 TRP A O 1
ATOM 1308 N N . MET A 1 155 ? 6.448 -6.406 -4.816 1.00 91.88 155 MET A N 1
ATOM 1309 C CA . MET A 1 155 ? 5.246 -7.217 -5.051 1.00 91.88 155 MET A CA 1
ATOM 1310 C C . MET A 1 155 ? 3.970 -6.578 -4.491 1.00 91.88 155 MET A C 1
ATOM 1312 O O . MET A 1 155 ? 2.876 -6.847 -4.999 1.00 91.88 155 MET A O 1
ATOM 1316 N N . CYS A 1 156 ? 4.112 -5.726 -3.471 1.00 93.19 156 CYS A N 1
ATOM 1317 C CA . CYS A 1 156 ? 3.031 -4.916 -2.909 1.00 93.19 156 CYS A CA 1
ATOM 1318 C C . CYS A 1 156 ? 3.039 -3.497 -3.494 1.00 93.19 156 CYS A C 1
ATOM 1320 O O . CYS A 1 156 ? 1.994 -2.951 -3.842 1.00 93.19 156 CYS A O 1
ATOM 1322 N N . HIS A 1 157 ? 4.219 -2.898 -3.631 1.00 92.31 157 HIS A N 1
ATOM 1323 C CA . HIS A 1 157 ? 4.370 -1.520 -4.079 1.00 92.31 157 HIS A CA 1
ATOM 1324 C C . HIS A 1 157 ? 5.106 -1.507 -5.408 1.00 92.31 157 HIS A C 1
ATOM 1326 O O . HIS A 1 157 ? 6.311 -1.645 -5.425 1.00 92.31 157 HIS A O 1
ATOM 1332 N N . SER A 1 158 ? 4.416 -1.342 -6.534 1.00 92.44 158 SER A N 1
ATOM 1333 C CA . SER A 1 158 ? 5.095 -1.254 -7.835 1.00 92.44 158 SER A CA 1
ATOM 1334 C C . SER A 1 158 ? 6.023 -0.027 -7.884 1.00 92.44 158 SER A C 1
ATOM 1336 O O . SER A 1 158 ? 5.533 1.082 -7.650 1.00 92.44 158 SER A O 1
ATOM 1338 N N . PRO A 1 159 ? 7.313 -0.165 -8.253 1.00 91.94 159 PRO A N 1
ATOM 1339 C CA . PRO A 1 159 ? 8.229 0.977 -8.338 1.00 91.94 159 PRO A CA 1
ATOM 1340 C C . PRO A 1 159 ? 7.781 2.002 -9.386 1.00 91.94 159 PRO A C 1
ATOM 1342 O O . PRO A 1 159 ? 8.103 3.179 -9.263 1.00 91.94 159 PRO A O 1
ATOM 1345 N N . HIS A 1 160 ? 6.997 1.557 -10.375 1.00 94.56 160 HIS A N 1
ATOM 1346 C CA . HIS A 1 160 ? 6.529 2.372 -11.489 1.00 94.56 160 HIS A CA 1
ATOM 1347 C C . HIS A 1 160 ? 5.141 2.979 -11.288 1.00 94.56 160 HIS A C 1
ATOM 1349 O O . HIS A 1 160 ? 4.730 3.783 -12.107 1.00 94.56 160 HIS A O 1
ATOM 1355 N N . THR A 1 161 ? 4.367 2.574 -10.279 1.00 94.25 161 THR A N 1
ATOM 1356 C CA . THR A 1 161 ? 2.974 3.056 -10.136 1.00 94.25 161 THR A CA 1
ATOM 1357 C C . THR A 1 161 ? 2.563 3.338 -8.696 1.00 94.25 161 THR A C 1
ATOM 1359 O O . THR A 1 161 ? 1.504 3.919 -8.456 1.00 94.25 161 THR A O 1
ATOM 1362 N N . TYR A 1 162 ? 3.376 2.950 -7.709 1.00 94.00 162 TYR A N 1
ATOM 1363 C CA . TYR A 1 162 ? 3.042 3.177 -6.314 1.00 94.00 162 TYR A CA 1
ATOM 1364 C C . TYR A 1 162 ? 3.070 4.669 -5.979 1.00 94.00 162 TYR A C 1
ATOM 1366 O O . TYR A 1 162 ? 4.054 5.373 -6.210 1.00 94.00 162 TYR A O 1
ATOM 1374 N N . ARG A 1 163 ? 1.978 5.132 -5.374 1.00 91.75 163 ARG A N 1
ATOM 1375 C CA . ARG A 1 163 ? 1.815 6.479 -4.833 1.00 91.75 163 ARG A CA 1
ATOM 1376 C C . ARG A 1 163 ? 1.374 6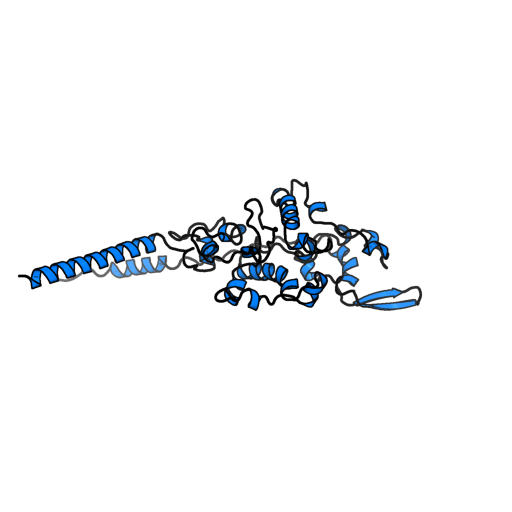.441 -3.378 1.00 91.75 163 ARG A C 1
ATOM 1378 O O . ARG A 1 163 ? 0.548 5.613 -2.986 1.00 91.75 163 ARG A O 1
ATOM 1385 N N . ILE A 1 164 ? 1.883 7.374 -2.580 1.00 86.94 164 ILE A N 1
ATOM 1386 C CA . ILE A 1 164 ? 1.362 7.623 -1.232 1.00 86.94 164 ILE A CA 1
ATOM 1387 C C . ILE A 1 164 ? 0.016 8.342 -1.369 1.00 86.94 164 ILE A C 1
ATOM 1389 O O . ILE A 1 164 ? -0.037 9.493 -1.788 1.00 86.94 164 ILE A O 1
ATOM 1393 N N . ASN A 1 165 ? -1.069 7.662 -0.998 1.00 82.69 165 ASN A N 1
ATOM 1394 C CA . ASN A 1 165 ? -2.432 8.176 -1.173 1.00 82.69 165 ASN A CA 1
ATOM 1395 C C . ASN A 1 165 ? -3.042 8.669 0.155 1.00 82.69 165 ASN A C 1
ATOM 1397 O O . ASN A 1 165 ? -3.543 9.785 0.247 1.00 82.69 165 ASN A O 1
ATOM 1401 N N . ALA A 1 166 ? -2.905 7.892 1.235 1.00 80.75 166 ALA A N 1
ATOM 1402 C CA . ALA A 1 166 ? -3.547 8.182 2.525 1.00 80.75 166 ALA A CA 1
ATOM 1403 C C . ALA A 1 166 ? -3.117 9.507 3.198 1.00 80.75 166 ALA A C 1
ATOM 1405 O O . ALA A 1 166 ? -3.818 10.003 4.076 1.00 80.75 166 ALA A O 1
ATOM 1406 N N . ARG A 1 167 ? -1.960 10.079 2.824 1.00 77.88 167 ARG A N 1
ATOM 1407 C CA . ARG A 1 167 ? -1.449 11.341 3.403 1.00 77.88 167 ARG A CA 1
ATOM 1408 C C . ARG A 1 167 ? -1.936 12.590 2.671 1.00 77.88 167 ARG A C 1
ATOM 1410 O O . ARG A 1 167 ? -1.946 13.666 3.257 1.00 77.88 167 ARG A O 1
ATOM 1417 N N . THR A 1 168 ? -2.277 12.457 1.396 1.00 74.50 168 THR A N 1
ATOM 1418 C CA . THR A 1 168 ? -2.574 13.580 0.495 1.00 74.50 168 THR A CA 1
ATOM 1419 C C . THR A 1 168 ? -4.044 13.610 0.092 1.00 74.50 168 THR A C 1
ATOM 1421 O O . THR A 1 168 ? -4.587 14.680 -0.176 1.00 74.50 168 THR A O 1
ATOM 1424 N N . ASN A 1 169 ? -4.714 12.457 0.103 1.00 79.88 169 ASN A N 1
ATOM 1425 C CA . ASN A 1 169 ? -6.111 12.341 -0.270 1.00 79.88 169 ASN A CA 1
ATOM 1426 C C . ASN A 1 169 ? -7.035 12.624 0.917 1.00 79.88 169 ASN A C 1
ATOM 1428 O O . ASN A 1 169 ? -6.885 12.052 1.997 1.00 79.88 169 ASN A O 1
ATOM 1432 N N . LYS A 1 170 ? -8.011 13.507 0.697 1.00 79.44 170 LYS A N 1
ATOM 1433 C CA . LYS A 1 170 ? -9.057 13.842 1.672 1.00 79.44 170 LYS A CA 1
ATOM 1434 C C . LYS A 1 170 ? -10.230 12.862 1.628 1.00 79.44 170 LYS A C 1
ATOM 1436 O O . LYS A 1 170 ? -10.965 12.768 2.598 1.00 79.44 170 LYS A O 1
ATOM 1441 N N . ASN A 1 171 ? -10.410 12.141 0.523 1.00 86.81 171 ASN A N 1
ATOM 1442 C CA . ASN A 1 171 ? -11.442 11.129 0.377 1.00 86.81 171 ASN A CA 1
ATOM 1443 C C . ASN A 1 171 ? -10.942 9.791 0.930 1.00 86.81 171 ASN A C 1
ATOM 1445 O O . ASN A 1 171 ? -10.116 9.109 0.318 1.00 86.81 171 ASN A O 1
ATOM 1449 N N . MET A 1 172 ? -11.469 9.399 2.092 1.00 86.19 172 MET A N 1
ATOM 1450 C CA . MET A 1 172 ? -11.027 8.181 2.758 1.00 86.19 172 MET A CA 1
ATOM 1451 C C . MET A 1 172 ? -11.305 6.912 1.946 1.00 86.19 172 MET A C 1
ATOM 1453 O O . MET A 1 172 ? -10.464 6.019 1.860 1.00 86.19 172 MET A O 1
ATOM 1457 N N . GLN A 1 173 ? -12.462 6.844 1.294 1.00 90.12 173 GLN A N 1
ATOM 1458 C CA . GLN A 1 173 ? -12.874 5.656 0.546 1.00 90.12 173 GLN A CA 1
ATOM 1459 C C . GLN A 1 173 ? -11.969 5.399 -0.666 1.00 90.12 173 GLN A C 1
ATOM 1461 O O . GLN A 1 173 ? -11.729 4.246 -1.019 1.00 90.12 173 GLN A O 1
ATOM 1466 N N . GLU A 1 174 ? -11.434 6.455 -1.282 1.00 91.06 174 GLU A N 1
ATOM 1467 C CA . GLU A 1 174 ? -10.526 6.336 -2.425 1.00 91.06 174 GLU A CA 1
ATOM 1468 C C . GLU A 1 174 ? -9.181 5.721 -2.042 1.00 91.06 174 GLU A C 1
ATOM 1470 O O . GLU A 1 174 ? -8.718 4.804 -2.725 1.00 91.06 174 GLU A O 1
ATOM 1475 N N . PHE A 1 175 ? -8.550 6.183 -0.956 1.00 90.69 175 PHE A N 1
ATOM 1476 C CA . PHE A 1 175 ? -7.276 5.590 -0.551 1.00 90.69 175 PHE A CA 1
ATOM 1477 C C . PHE A 1 175 ? -7.471 4.188 0.037 1.00 90.69 175 PHE A C 1
ATOM 1479 O O . PHE A 1 175 ? -6.620 3.332 -0.177 1.00 90.69 175 PHE A O 1
ATOM 1486 N N . ILE A 1 176 ? -8.596 3.913 0.710 1.00 94.12 176 ILE A N 1
ATOM 1487 C CA . ILE A 1 176 ? -8.911 2.560 1.192 1.00 94.12 176 ILE A CA 1
ATOM 1488 C C . ILE A 1 176 ? -9.057 1.591 0.022 1.00 94.12 176 ILE A C 1
ATOM 1490 O O . ILE A 1 176 ? -8.515 0.489 0.075 1.00 94.12 176 ILE A O 1
ATOM 1494 N N . LEU A 1 177 ? -9.770 1.998 -1.031 1.00 94.94 177 LEU A N 1
ATOM 1495 C CA . LEU A 1 177 ? -9.902 1.199 -2.243 1.00 94.94 177 LEU A CA 1
ATOM 1496 C C . LEU A 1 177 ? -8.527 0.932 -2.862 1.00 94.94 177 LEU A C 1
ATOM 1498 O O . LEU A 1 177 ? -8.188 -0.222 -3.093 1.00 94.94 177 LEU A O 1
ATOM 1502 N N . TYR A 1 178 ? -7.724 1.978 -3.066 1.00 94.44 178 TYR A N 1
ATOM 1503 C CA . TYR A 1 178 ? -6.376 1.857 -3.624 1.00 94.44 178 TYR A CA 1
ATOM 1504 C C . TYR A 1 178 ? -5.474 0.918 -2.800 1.00 94.44 178 TYR A C 1
ATOM 1506 O O . TYR A 1 178 ? -4.853 0.018 -3.363 1.00 94.44 178 TYR A O 1
ATOM 1514 N N . ASP A 1 179 ? -5.451 1.070 -1.474 1.00 94.75 179 ASP A N 1
ATOM 1515 C CA . ASP A 1 179 ? -4.645 0.230 -0.581 1.00 94.75 179 ASP A CA 1
ATOM 1516 C C . ASP A 1 179 ? -5.129 -1.233 -0.590 1.00 94.75 179 ASP A C 1
ATOM 1518 O O . ASP A 1 179 ? -4.322 -2.161 -0.542 1.00 94.75 179 ASP A O 1
ATOM 1522 N N . ASN A 1 180 ? -6.443 -1.463 -0.686 1.00 96.62 180 ASN A N 1
ATOM 1523 C CA . ASN A 1 180 ? -7.004 -2.811 -0.788 1.00 96.62 180 ASN A CA 1
ATOM 1524 C C . ASN A 1 180 ? -6.688 -3.468 -2.135 1.00 96.62 180 ASN A C 1
ATOM 1526 O O . ASN A 1 180 ? -6.382 -4.661 -2.161 1.00 96.62 180 ASN A O 1
ATOM 1530 N N . GLU A 1 181 ? -6.707 -2.716 -3.239 1.00 95.94 181 GLU A N 1
ATOM 1531 C CA . GLU A 1 181 ? -6.379 -3.237 -4.572 1.00 95.94 181 GLU A CA 1
ATOM 1532 C C . GLU A 1 181 ? -4.957 -3.813 -4.650 1.00 95.94 181 GLU A C 1
ATOM 1534 O O . GLU A 1 181 ? 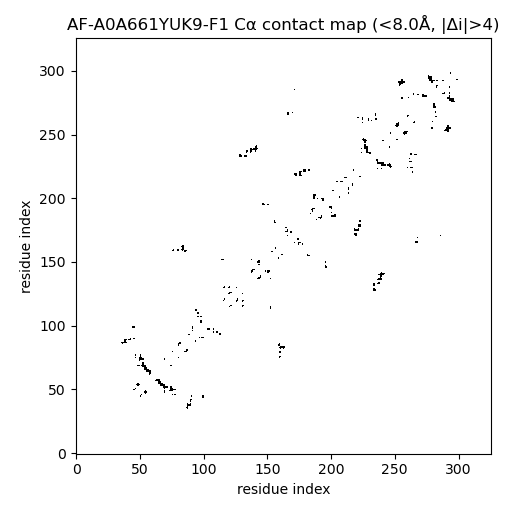-4.729 -4.786 -5.368 1.00 95.94 181 GLU A O 1
ATOM 1539 N N . ILE A 1 182 ? -4.016 -3.317 -3.839 1.00 95.75 182 ILE A N 1
ATOM 1540 C CA . ILE A 1 182 ? -2.678 -3.915 -3.711 1.00 95.75 182 ILE A CA 1
ATOM 1541 C C . ILE A 1 182 ? -2.783 -5.387 -3.285 1.00 95.75 182 ILE A C 1
ATOM 1543 O O . ILE A 1 182 ? -2.229 -6.277 -3.941 1.00 95.75 182 ILE A O 1
ATOM 1547 N N . CYS A 1 183 ? -3.550 -5.664 -2.226 1.00 95.75 183 CYS A N 1
ATOM 1548 C CA . CYS A 1 183 ? -3.779 -7.018 -1.725 1.00 95.75 183 CYS A CA 1
ATOM 1549 C C . CYS A 1 183 ? -4.603 -7.849 -2.720 1.00 95.75 183 CYS A C 1
ATOM 1551 O O . CYS A 1 183 ? -4.292 -9.014 -2.990 1.00 95.75 183 CYS A O 1
ATOM 1553 N N . LEU A 1 184 ? -5.657 -7.250 -3.283 1.00 95.69 184 LEU A N 1
ATOM 1554 C CA . LEU A 1 184 ? -6.563 -7.912 -4.222 1.00 95.69 184 LEU A CA 1
ATOM 1555 C C . LEU A 1 184 ? -5.878 -8.261 -5.546 1.00 95.69 184 LEU A C 1
ATOM 1557 O O . LEU A 1 184 ? -6.264 -9.253 -6.166 1.00 95.69 184 LEU A O 1
ATOM 1561 N N . SER A 1 185 ? -4.806 -7.553 -5.922 1.00 93.94 185 SER A N 1
ATOM 1562 C CA . SER A 1 185 ? -4.027 -7.851 -7.127 1.00 93.94 185 SER A CA 1
ATOM 1563 C C . SER A 1 185 ? -3.560 -9.309 -7.185 1.00 93.94 185 SER A C 1
ATOM 1565 O O . SER A 1 185 ? -3.464 -9.861 -8.278 1.00 93.94 185 SER A O 1
ATOM 1567 N N . CYS A 1 186 ? -3.332 -9.943 -6.026 1.00 93.31 186 CYS A N 1
ATOM 1568 C CA . CYS A 1 186 ? -3.075 -11.378 -5.887 1.00 93.31 186 CYS A CA 1
ATOM 1569 C C . CYS A 1 186 ? -4.277 -12.120 -5.279 1.00 93.31 186 CYS A C 1
ATOM 1571 O O . CYS A 1 186 ? -4.703 -13.148 -5.798 1.00 93.31 186 CYS A O 1
ATOM 1573 N N . HIS A 1 187 ? -4.865 -11.620 -4.190 1.00 93.94 187 HIS A N 1
ATOM 1574 C CA . HIS A 1 187 ? -5.892 -12.363 -3.447 1.00 93.94 187 HIS A CA 1
ATOM 1575 C C . HIS A 1 187 ? -7.257 -12.447 -4.150 1.00 93.94 187 HIS A C 1
ATOM 1577 O O . HIS A 1 187 ? -8.065 -13.293 -3.785 1.00 93.94 187 HIS A O 1
ATOM 1583 N N . ALA A 1 188 ? -7.512 -11.629 -5.174 1.00 94.06 188 ALA A N 1
ATOM 1584 C CA . ALA A 1 188 ? -8.670 -11.749 -6.064 1.00 94.06 188 ALA A CA 1
ATOM 1585 C C . ALA A 1 188 ? -8.287 -12.213 -7.485 1.00 94.06 188 ALA A C 1
ATOM 1587 O O . ALA A 1 188 ? -9.155 -12.338 -8.348 1.00 94.06 188 ALA A O 1
ATOM 1588 N N . ASN A 1 189 ? -7.004 -12.495 -7.735 1.00 93.06 189 ASN A N 1
ATOM 1589 C CA . ASN A 1 189 ? -6.489 -12.921 -9.033 1.00 93.06 189 ASN A CA 1
ATOM 1590 C C . ASN A 1 189 ? -5.793 -14.281 -8.914 1.00 93.06 189 ASN A C 1
ATOM 1592 O O . ASN A 1 189 ? -4.638 -14.389 -8.499 1.00 93.06 189 ASN A O 1
ATOM 1596 N N . THR A 1 190 ? -6.491 -15.337 -9.323 1.00 90.81 190 THR A N 1
ATOM 1597 C CA . THR A 1 190 ? -5.982 -16.713 -9.257 1.00 90.81 190 THR A CA 1
ATOM 1598 C C . THR A 1 190 ? -4.686 -16.897 -10.037 1.00 90.81 190 THR A C 1
ATOM 1600 O O . THR A 1 190 ? -3.790 -17.582 -9.554 1.00 90.81 190 THR A O 1
ATOM 1603 N N . SER A 1 191 ? -4.559 -16.258 -11.203 1.00 89.88 191 SER A N 1
ATOM 1604 C CA . SER A 1 191 ? -3.373 -16.378 -12.050 1.00 89.88 191 SER A CA 1
ATOM 1605 C C . SER A 1 191 ? -2.144 -15.775 -11.382 1.00 89.88 191 SER A C 1
ATOM 1607 O O . SER A 1 191 ? -1.115 -16.436 -11.338 1.00 89.88 191 SER A O 1
ATOM 1609 N N . LYS A 1 192 ? -2.248 -14.564 -10.815 1.00 89.38 192 LYS A N 1
ATOM 1610 C CA . LYS A 1 192 ? -1.119 -13.933 -10.109 1.00 89.38 192 LYS A CA 1
ATOM 1611 C C . LYS A 1 192 ? -0.792 -14.667 -8.805 1.00 89.38 192 LYS A C 1
ATOM 1613 O O . LYS A 1 192 ? 0.376 -14.879 -8.506 1.00 89.38 192 LYS A O 1
ATOM 1618 N N . TYR A 1 193 ? -1.807 -15.116 -8.066 1.00 90.44 193 TYR A N 1
ATOM 1619 C CA . TYR A 1 193 ? -1.622 -15.887 -6.832 1.00 90.44 193 TYR A CA 1
ATOM 1620 C C . TYR A 1 193 ? -0.816 -17.174 -7.055 1.00 90.44 193 TYR A C 1
ATOM 1622 O O . TYR A 1 193 ? 0.106 -17.472 -6.301 1.00 90.44 193 TYR A O 1
ATOM 1630 N N . GLN A 1 194 ? -1.130 -17.908 -8.125 1.00 89.50 194 GLN A N 1
ATOM 1631 C CA . GLN A 1 194 ? -0.483 -19.181 -8.451 1.00 89.50 194 GLN A CA 1
ATOM 1632 C C . GLN A 1 194 ? 0.957 -19.038 -8.962 1.00 89.50 194 GLN A C 1
ATOM 1634 O O . GLN A 1 194 ? 1.660 -20.041 -9.048 1.00 89.50 194 GLN A O 1
ATOM 1639 N N . LEU A 1 195 ? 1.425 -17.818 -9.257 1.00 87.44 195 LEU A N 1
ATOM 1640 C CA . LEU A 1 195 ? 2.845 -17.572 -9.534 1.00 87.44 195 LEU A CA 1
ATOM 1641 C C . LEU A 1 195 ? 3.710 -17.707 -8.273 1.00 87.44 195 LEU A C 1
ATOM 1643 O O . LEU A 1 195 ? 4.897 -17.974 -8.389 1.00 87.44 195 LEU A O 1
ATOM 1647 N N . LEU A 1 196 ? 3.125 -17.539 -7.081 1.00 87.31 196 LEU A N 1
ATOM 1648 C CA . LEU A 1 196 ? 3.854 -17.466 -5.807 1.00 87.31 196 LEU A CA 1
ATOM 1649 C C . LEU A 1 196 ? 3.630 -18.677 -4.901 1.00 87.31 196 LEU A C 1
ATOM 1651 O O . LEU A 1 196 ? 4.313 -18.850 -3.887 1.00 87.31 196 LEU A O 1
ATOM 1655 N N . THR A 1 197 ? 2.610 -19.483 -5.187 1.00 86.12 197 THR A N 1
ATOM 1656 C CA . THR A 1 197 ? 2.258 -20.631 -4.359 1.00 86.12 197 THR A CA 1
ATOM 1657 C C . THR A 1 197 ? 1.439 -21.658 -5.129 1.00 86.12 197 THR A C 1
ATOM 1659 O O . THR A 1 197 ? 0.698 -21.332 -6.051 1.00 86.12 197 THR A O 1
ATOM 1662 N N . THR A 1 198 ? 1.539 -22.916 -4.706 1.00 86.69 198 THR A N 1
ATOM 1663 C CA . THR A 1 198 ? 0.725 -24.030 -5.213 1.00 86.69 198 THR A CA 1
ATOM 1664 C C . THR A 1 198 ? -0.583 -24.212 -4.443 1.00 86.69 198 THR A C 1
ATOM 1666 O O . THR A 1 198 ? -1.357 -25.116 -4.753 1.00 86.69 198 THR A O 1
ATOM 1669 N N . LEU A 1 199 ? -0.828 -23.389 -3.419 1.00 87.25 199 LEU A N 1
ATOM 1670 C CA . LEU A 1 199 ? -2.063 -23.421 -2.644 1.00 87.25 199 LEU A CA 1
ATOM 1671 C C . LEU A 1 199 ? -3.251 -22.917 -3.471 1.00 87.25 199 LEU A C 1
ATOM 1673 O O . LEU A 1 199 ? -3.113 -22.062 -4.347 1.00 87.25 199 LEU A O 1
ATOM 1677 N N . ASP A 1 200 ? -4.444 -23.401 -3.133 1.00 88.88 200 ASP A N 1
ATOM 1678 C CA . ASP A 1 200 ? -5.677 -22.876 -3.708 1.00 88.88 200 ASP A CA 1
ATOM 1679 C C . ASP A 1 200 ? -5.896 -21.429 -3.258 1.00 88.88 200 ASP A C 1
ATOM 1681 O O . ASP A 1 200 ? -5.859 -21.125 -2.060 1.00 88.88 200 ASP A O 1
ATOM 1685 N N . ASN A 1 201 ? -6.166 -20.541 -4.219 1.00 89.69 201 ASN A N 1
ATOM 1686 C CA . ASN A 1 201 ? -6.508 -19.157 -3.919 1.00 89.69 201 ASN A CA 1
ATOM 1687 C C . ASN A 1 201 ? -7.828 -19.126 -3.118 1.00 89.69 201 ASN A C 1
ATOM 1689 O O . ASN A 1 201 ? -8.863 -19.587 -3.614 1.00 89.69 201 ASN A O 1
ATOM 1693 N N . PRO A 1 202 ? -7.817 -18.620 -1.871 1.00 88.12 202 PRO A N 1
ATOM 1694 C CA . PRO A 1 202 ? -9.017 -18.573 -1.060 1.00 88.12 202 PRO A CA 1
ATOM 1695 C C . PRO A 1 202 ? -9.977 -17.498 -1.575 1.00 88.12 202 PRO A C 1
ATOM 1697 O O . PRO A 1 202 ? -9.621 -16.328 -1.665 1.00 88.12 202 PRO A O 1
ATOM 1700 N N . ASN A 1 203 ? -11.241 -17.863 -1.790 1.00 92.50 203 ASN A N 1
ATOM 1701 C CA . ASN A 1 203 ? -12.279 -16.873 -2.056 1.00 92.50 203 ASN A CA 1
ATOM 1702 C C . ASN A 1 203 ? -12.417 -15.912 -0.860 1.00 92.50 203 ASN A C 1
ATOM 1704 O O . ASN A 1 203 ? -12.760 -16.322 0.252 1.00 92.50 203 ASN A O 1
ATOM 1708 N N . ILE A 1 204 ? -12.147 -14.628 -1.097 1.00 92.94 204 ILE A N 1
ATOM 1709 C CA . ILE A 1 204 ? -12.154 -13.589 -0.062 1.00 92.94 204 ILE A CA 1
ATOM 1710 C C . ILE A 1 204 ? -13.525 -13.479 0.604 1.00 92.94 204 ILE A C 1
ATOM 1712 O O . ILE A 1 204 ? -13.583 -13.394 1.828 1.00 92.94 204 ILE A O 1
ATOM 1716 N N . LEU A 1 205 ? -14.617 -13.507 -0.162 1.00 93.12 205 LEU A N 1
ATOM 1717 C CA . LEU A 1 205 ? -15.967 -13.354 0.383 1.00 93.12 205 LEU A CA 1
ATOM 1718 C C . LEU A 1 205 ? -16.310 -14.514 1.320 1.00 93.12 205 LEU A C 1
ATOM 1720 O O . LEU A 1 205 ? -16.794 -14.279 2.426 1.00 93.12 205 LEU A O 1
ATOM 1724 N N . ASP A 1 206 ? -15.961 -15.740 0.930 1.00 94.56 206 ASP A N 1
ATOM 1725 C CA . ASP A 1 206 ? -16.206 -16.930 1.748 1.00 94.56 206 ASP A CA 1
ATOM 1726 C C . ASP A 1 206 ? -15.375 -16.916 3.037 1.00 94.56 206 ASP A C 1
ATOM 1728 O O . ASP A 1 206 ? -15.846 -17.326 4.095 1.00 94.56 206 ASP A O 1
ATOM 1732 N N . LYS A 1 207 ? -14.122 -16.439 2.987 1.00 93.81 207 LYS A N 1
ATOM 1733 C CA . LYS A 1 207 ? -13.256 -16.371 4.182 1.00 93.81 207 LYS A CA 1
ATOM 1734 C C . LYS A 1 207 ? -13.606 -15.233 5.141 1.00 93.81 207 LYS A C 1
ATOM 1736 O O . LYS A 1 207 ? -13.090 -15.211 6.262 1.00 93.81 207 LYS A O 1
ATOM 1741 N N . HIS A 1 208 ? -14.476 -14.323 4.723 1.00 95.81 208 HIS A N 1
ATOM 1742 C CA . HIS A 1 208 ? -14.904 -13.168 5.501 1.00 95.81 208 HIS A CA 1
ATOM 1743 C C . HIS A 1 208 ? -16.399 -13.194 5.834 1.00 95.81 208 HIS A C 1
ATOM 1745 O O . HIS A 1 208 ? -16.946 -12.158 6.204 1.00 95.81 208 HIS A O 1
ATOM 1751 N N . ASP A 1 209 ? -17.086 -14.328 5.680 1.00 95.06 209 ASP A N 1
ATOM 1752 C CA . ASP A 1 209 ? -18.538 -14.488 5.890 1.00 95.06 209 ASP A CA 1
ATOM 1753 C C . ASP A 1 209 ? -19.039 -14.023 7.274 1.00 95.06 209 ASP A C 1
ATOM 1755 O O . ASP A 1 209 ? -20.182 -13.597 7.434 1.00 95.06 209 ASP A O 1
ATOM 1759 N N . TRP A 1 210 ? -18.153 -14.040 8.266 1.00 93.75 210 TRP A N 1
ATOM 1760 C CA . TRP A 1 210 ? -18.375 -13.545 9.620 1.00 93.75 210 TRP A CA 1
ATOM 1761 C C . TRP A 1 210 ? -18.510 -12.014 9.723 1.00 93.75 210 TRP A C 1
ATOM 1763 O O . TRP A 1 210 ? -19.006 -11.522 10.741 1.00 93.75 210 TRP A O 1
ATOM 1773 N N . LEU A 1 211 ? -18.073 -11.249 8.715 1.00 95.00 211 LEU A N 1
ATOM 1774 C CA . LEU A 1 211 ? -18.191 -9.790 8.703 1.00 95.00 211 LEU A CA 1
ATOM 1775 C C . LEU A 1 211 ? -19.616 -9.355 8.316 1.00 95.00 211 LEU A C 1
ATOM 1777 O O . LEU A 1 211 ? -20.090 -9.676 7.222 1.00 95.00 211 LEU A O 1
ATOM 1781 N N . PRO A 1 212 ? -20.302 -8.551 9.150 1.00 90.94 212 PRO A N 1
ATOM 1782 C CA . PRO A 1 212 ? -21.598 -8.001 8.782 1.00 90.94 212 PRO A CA 1
ATOM 1783 C C . PRO A 1 212 ? -21.440 -6.979 7.652 1.00 90.94 212 PRO A C 1
ATOM 1785 O O . PRO A 1 212 ? -20.597 -6.089 7.729 1.00 90.94 212 PRO A O 1
ATOM 1788 N N . ASN A 1 213 ? -22.291 -7.072 6.624 1.00 92.00 213 ASN A N 1
ATOM 1789 C CA . ASN A 1 213 ? -22.277 -6.174 5.462 1.00 92.00 213 ASN A CA 1
ATOM 1790 C C . ASN A 1 213 ? -20.863 -6.007 4.858 1.00 92.00 213 ASN A C 1
ATOM 1792 O O . ASN A 1 213 ? -20.328 -4.900 4.780 1.00 92.00 213 ASN A O 1
ATOM 1796 N N . GLN A 1 214 ? -20.265 -7.129 4.439 1.00 93.56 214 GLN A N 1
ATOM 1797 C CA . GLN A 1 214 ? -18.896 -7.222 3.910 1.00 93.56 214 GLN A CA 1
ATOM 1798 C C . GLN A 1 214 ? -18.556 -6.120 2.899 1.00 93.56 214 GLN A C 1
ATOM 1800 O O . GLN A 1 214 ? -17.518 -5.476 3.010 1.00 93.56 214 GLN A O 1
ATOM 1805 N N . GLY A 1 215 ? -19.455 -5.858 1.944 1.00 92.62 215 GLY A N 1
ATOM 1806 C CA . GLY A 1 215 ? -19.236 -4.848 0.910 1.00 92.62 215 GLY A CA 1
ATOM 1807 C C . GLY A 1 215 ? -19.092 -3.430 1.466 1.00 92.62 215 GLY A C 1
ATOM 1808 O O . GLY A 1 215 ? -18.299 -2.654 0.946 1.00 92.62 215 GLY A O 1
ATOM 1809 N N . LEU A 1 216 ? -19.820 -3.083 2.532 1.00 92.69 216 LEU A N 1
ATOM 1810 C CA . LEU A 1 216 ? -19.623 -1.804 3.214 1.00 92.69 216 LEU A CA 1
ATOM 1811 C C . LEU A 1 216 ? -18.349 -1.817 4.066 1.00 92.69 216 LEU A C 1
ATOM 1813 O O . LEU A 1 216 ? -17.651 -0.809 4.111 1.00 92.69 216 LEU A O 1
ATOM 1817 N N . HIS A 1 217 ? -18.031 -2.943 4.708 1.00 93.50 217 HIS A N 1
ATOM 1818 C CA . HIS A 1 217 ? -16.822 -3.073 5.519 1.00 93.50 217 HIS A CA 1
ATOM 1819 C C . HIS A 1 217 ? -15.555 -2.863 4.678 1.00 93.50 217 HIS A C 1
ATOM 1821 O O . HIS A 1 217 ? -14.748 -2.000 5.003 1.00 93.50 217 HIS A O 1
ATOM 1827 N N . PHE A 1 218 ? -15.431 -3.548 3.539 1.00 94.25 218 PHE A N 1
ATOM 1828 C CA . PHE A 1 218 ? -14.270 -3.423 2.648 1.00 94.25 218 PHE A CA 1
ATOM 1829 C C . PHE A 1 218 ? -14.137 -2.052 1.972 1.00 94.25 218 PHE A C 1
ATOM 1831 O O . PHE A 1 218 ? -13.054 -1.700 1.518 1.00 94.25 218 PHE A O 1
ATOM 1838 N N . LYS A 1 219 ? -15.213 -1.258 1.923 1.00 93.00 219 LYS A N 1
ATOM 1839 C CA . LYS A 1 219 ? -15.162 0.136 1.449 1.00 93.00 219 LYS A CA 1
ATOM 1840 C C . LYS A 1 219 ? -14.629 1.119 2.491 1.00 93.00 219 LYS A C 1
ATOM 1842 O O . LYS A 1 219 ? -14.226 2.212 2.121 1.00 93.00 219 LYS A O 1
ATOM 1847 N N . ASN A 1 220 ? -14.675 0.759 3.775 1.00 92.25 220 ASN A N 1
ATOM 1848 C CA . ASN A 1 220 ? -14.367 1.664 4.889 1.00 92.25 220 ASN A CA 1
ATOM 1849 C C . ASN A 1 220 ? -13.221 1.171 5.780 1.00 92.25 220 ASN A C 1
ATOM 1851 O O . ASN A 1 220 ? -12.845 1.856 6.727 1.00 92.25 220 ASN A O 1
ATOM 1855 N N . VAL A 1 221 ? -12.667 -0.011 5.508 1.00 93.44 221 VAL A N 1
ATOM 1856 C CA . VAL A 1 221 ? -11.577 -0.607 6.281 1.00 93.44 221 VAL A CA 1
ATOM 1857 C C . VAL A 1 221 ? -10.587 -1.246 5.312 1.00 93.44 221 VAL A C 1
ATOM 1859 O O . VAL A 1 221 ? -10.985 -1.980 4.402 1.00 93.44 221 VAL A O 1
ATOM 1862 N N . ARG A 1 222 ? -9.293 -0.968 5.502 1.00 95.56 222 ARG A N 1
ATOM 1863 C CA . ARG A 1 222 ? -8.234 -1.595 4.702 1.00 95.56 222 ARG A CA 1
ATOM 1864 C C . ARG A 1 222 ? -7.973 -3.023 5.165 1.00 95.56 222 ARG A C 1
ATOM 1866 O O . ARG A 1 222 ? -8.103 -3.322 6.350 1.00 95.56 222 ARG A O 1
ATOM 1873 N N . CYS A 1 223 ? -7.506 -3.890 4.272 1.00 96.56 223 CYS A N 1
ATOM 1874 C CA . CYS A 1 223 ? -7.091 -5.252 4.609 1.00 96.56 223 CYS A CA 1
ATOM 1875 C C . CYS A 1 223 ? -6.062 -5.250 5.752 1.00 96.56 223 CYS A C 1
ATOM 1877 O O . CYS A 1 223 ? -6.179 -6.018 6.708 1.00 96.56 223 CYS A O 1
ATOM 1879 N N . ILE A 1 224 ? -5.096 -4.330 5.696 1.00 96.12 224 ILE A N 1
ATOM 1880 C CA . ILE A 1 224 ? -4.022 -4.217 6.687 1.00 96.12 224 ILE A CA 1
ATOM 1881 C C . ILE A 1 224 ? -4.505 -3.796 8.083 1.00 96.12 224 ILE A C 1
ATOM 1883 O O . ILE A 1 224 ? -3.818 -4.089 9.051 1.00 96.12 224 ILE A O 1
ATOM 1887 N N . GLU A 1 225 ? -5.705 -3.219 8.235 1.00 95.56 225 GLU A N 1
ATOM 1888 C CA . GLU A 1 225 ? -6.248 -2.879 9.565 1.00 95.56 225 GLU A CA 1
ATOM 1889 C C . GLU A 1 225 ? -6.541 -4.117 10.416 1.00 95.56 225 GLU A C 1
ATOM 1891 O O . GLU A 1 225 ? -6.530 -4.058 11.644 1.00 95.56 225 GLU A O 1
ATOM 1896 N N . CYS A 1 226 ? -6.831 -5.245 9.764 1.00 96.38 226 CYS A N 1
ATOM 1897 C CA . CYS A 1 226 ? -7.062 -6.517 10.439 1.00 96.38 226 CYS A CA 1
ATOM 1898 C C . CYS A 1 226 ? -5.889 -7.481 10.282 1.00 96.38 226 CYS A C 1
ATOM 1900 O O . CYS A 1 226 ? -5.729 -8.362 11.127 1.00 96.38 226 CYS A O 1
ATOM 1902 N N . HIS A 1 227 ? -5.112 -7.351 9.205 1.00 97.38 227 HIS A N 1
ATOM 1903 C CA . HIS A 1 227 ? -4.068 -8.304 8.842 1.00 97.38 227 HIS A CA 1
ATOM 1904 C C . HIS A 1 227 ? -2.650 -7.876 9.220 1.00 97.38 227 HIS A C 1
ATOM 1906 O O . HIS A 1 227 ? -1.794 -8.752 9.268 1.00 97.38 227 HIS A O 1
ATOM 1912 N N . ALA A 1 228 ? -2.379 -6.602 9.505 1.00 96.88 228 ALA A N 1
ATOM 1913 C CA . ALA A 1 228 ? -1.068 -6.166 9.980 1.00 96.88 228 ALA A CA 1
ATOM 1914 C C . ALA A 1 228 ? -1.036 -6.088 11.513 1.00 96.88 228 ALA A C 1
ATOM 1916 O O . ALA A 1 228 ? -2.012 -5.691 12.155 1.00 96.88 228 ALA A O 1
ATOM 1917 N N . GLU A 1 229 ? 0.089 -6.468 12.114 1.00 95.56 229 GLU A N 1
ATOM 1918 C CA . GLU A 1 229 ? 0.329 -6.213 13.535 1.00 95.56 229 GLU A CA 1
ATOM 1919 C C . GLU A 1 229 ? 0.556 -4.715 13.760 1.00 95.56 229 GLU A C 1
ATOM 1921 O O . GLU A 1 229 ? 1.396 -4.113 13.105 1.00 95.56 229 GLU A O 1
ATOM 1926 N N . ILE A 1 230 ? -0.201 -4.092 14.668 1.00 91.62 230 ILE A N 1
ATOM 1927 C CA . ILE A 1 230 ? -0.068 -2.651 14.910 1.00 91.62 230 ILE A CA 1
ATOM 1928 C C . ILE A 1 230 ? 1.304 -2.337 15.495 1.00 91.62 230 ILE A C 1
ATOM 1930 O O . ILE A 1 230 ? 1.677 -2.859 16.545 1.00 91.62 230 ILE A O 1
ATOM 1934 N N . ASN A 1 231 ? 1.967 -1.366 14.874 1.00 90.75 231 ASN A N 1
ATOM 1935 C CA . ASN A 1 231 ? 3.192 -0.768 15.363 1.00 90.75 231 ASN A CA 1
ATOM 1936 C C . ASN A 1 231 ? 3.023 0.751 15.487 1.00 90.75 231 ASN A C 1
ATOM 1938 O O . ASN A 1 231 ? 2.647 1.442 14.539 1.00 90.75 231 ASN A O 1
ATOM 1942 N N . ASN A 1 232 ? 3.270 1.278 16.686 1.00 86.81 232 ASN A N 1
ATOM 1943 C CA . ASN A 1 232 ? 3.109 2.705 16.958 1.00 86.81 232 ASN A CA 1
ATOM 1944 C C . ASN A 1 232 ? 4.286 3.542 16.444 1.00 86.81 232 ASN A C 1
ATOM 1946 O O . ASN A 1 232 ? 4.083 4.727 16.161 1.00 86.81 232 ASN A O 1
ATOM 1950 N N . ASP A 1 233 ? 5.450 2.922 16.261 1.00 87.88 233 ASP A N 1
ATOM 1951 C CA . ASP A 1 233 ? 6.693 3.563 15.830 1.00 87.88 233 ASP A CA 1
ATOM 1952 C C . ASP A 1 233 ? 6.779 3.689 14.299 1.00 87.88 233 ASP A C 1
ATOM 1954 O O . ASP A 1 233 ? 7.601 4.439 13.779 1.00 87.88 233 ASP A O 1
ATOM 1958 N N . LEU A 1 234 ? 5.891 3.003 13.570 1.00 89.75 234 LEU A N 1
ATOM 1959 C CA . LEU A 1 234 ? 5.778 3.073 12.113 1.00 89.75 234 LEU A CA 1
ATOM 1960 C C . LEU A 1 234 ? 4.527 3.823 11.672 1.00 89.75 234 LEU A C 1
ATOM 1962 O O . LEU A 1 234 ? 3.493 3.825 12.342 1.00 89.75 234 LEU A O 1
ATOM 1966 N N . LEU A 1 235 ? 4.596 4.460 10.505 1.00 87.50 235 LEU A N 1
ATOM 1967 C CA . LEU A 1 235 ? 3.439 5.142 9.918 1.00 87.50 235 LEU A CA 1
ATOM 1968 C C . LEU A 1 235 ? 2.406 4.146 9.385 1.00 87.50 235 LEU A C 1
ATOM 1970 O O . LEU A 1 235 ? 1.205 4.375 9.522 1.00 87.50 235 LEU A O 1
ATOM 1974 N N . VAL A 1 236 ? 2.881 3.044 8.805 1.00 90.38 236 VAL A N 1
ATOM 1975 C CA . VAL A 1 236 ? 2.075 1.919 8.328 1.00 90.38 236 VAL A CA 1
ATOM 1976 C C . VAL A 1 236 ? 2.815 0.639 8.693 1.00 90.38 236 VAL A C 1
ATOM 1978 O O . VAL A 1 236 ? 4.013 0.530 8.435 1.00 90.38 236 VAL A O 1
ATOM 1981 N N . ALA A 1 237 ? 2.110 -0.309 9.305 1.00 94.06 237 ALA A N 1
ATOM 1982 C CA . ALA A 1 237 ? 2.680 -1.602 9.650 1.00 94.06 237 ALA A CA 1
ATOM 1983 C C . ALA A 1 237 ? 2.811 -2.499 8.410 1.00 94.06 237 ALA A C 1
ATOM 1985 O O . ALA A 1 237 ? 1.880 -2.594 7.607 1.00 94.06 237 ALA A O 1
ATOM 1986 N N . HIS A 1 238 ? 3.949 -3.174 8.289 1.00 95.81 238 HIS A N 1
ATOM 1987 C CA . HIS A 1 238 ? 4.299 -4.097 7.207 1.00 95.81 238 HIS A CA 1
ATOM 1988 C C . HIS A 1 238 ? 4.375 -5.555 7.681 1.00 95.81 238 HIS A C 1
ATOM 1990 O O . HIS A 1 238 ? 4.478 -6.470 6.860 1.00 95.81 238 HIS A O 1
ATOM 1996 N N . ASN A 1 239 ? 4.231 -5.805 8.988 1.00 97.06 239 ASN A N 1
ATOM 1997 C CA . ASN A 1 239 ? 4.187 -7.156 9.532 1.00 97.06 239 ASN A CA 1
ATOM 1998 C C . ASN A 1 239 ? 2.804 -7.785 9.318 1.00 97.06 239 ASN A C 1
ATOM 2000 O O . ASN A 1 239 ? 1.959 -7.826 10.220 1.00 97.06 239 ASN A O 1
ATOM 2004 N N . ILE A 1 240 ? 2.561 -8.258 8.094 1.00 97.31 240 ILE A N 1
ATOM 2005 C CA . ILE A 1 240 ? 1.334 -8.971 7.735 1.00 97.31 240 ILE A CA 1
ATOM 2006 C C . ILE A 1 240 ? 1.315 -10.336 8.426 1.00 97.31 240 ILE A C 1
ATOM 2008 O O . ILE A 1 240 ? 2.177 -11.188 8.216 1.00 97.31 240 ILE A O 1
ATOM 2012 N N . GLN A 1 241 ? 0.289 -10.559 9.236 1.00 96.81 241 GLN A N 1
ATOM 2013 C CA . GLN A 1 241 ? 0.087 -11.743 10.055 1.00 96.81 241 GLN A CA 1
ATOM 2014 C C . GLN A 1 241 ? -0.772 -12.797 9.332 1.00 96.81 241 GLN A C 1
ATOM 2016 O O . GLN A 1 241 ? -1.576 -12.483 8.447 1.00 96.81 241 GLN A O 1
ATOM 2021 N N . PRO A 1 242 ? -0.662 -14.080 9.724 1.00 94.56 242 PRO A N 1
ATOM 2022 C CA . PRO A 1 242 ? -1.515 -15.127 9.180 1.00 94.56 242 PRO A CA 1
ATOM 2023 C C . PRO A 1 242 ? -2.981 -14.914 9.588 1.00 94.56 242 PRO A C 1
ATOM 2025 O O . PRO A 1 242 ? -3.282 -14.318 10.624 1.00 94.56 242 PRO A O 1
ATOM 2028 N N . LYS A 1 243 ? -3.912 -15.466 8.801 1.00 92.44 243 LYS A N 1
ATOM 2029 C CA . LYS A 1 243 ? -5.371 -15.322 8.994 1.00 92.44 243 LYS A CA 1
ATOM 2030 C C . LYS A 1 243 ? -5.873 -15.721 10.390 1.00 92.44 243 LYS A C 1
ATOM 2032 O O . LYS A 1 243 ? -6.928 -15.263 10.823 1.00 92.44 243 LYS A O 1
ATOM 2037 N N . GLU A 1 244 ? -5.154 -16.598 11.089 1.00 94.56 244 GLU A N 1
ATOM 2038 C CA . GLU A 1 244 ? -5.474 -17.033 12.451 1.00 94.56 244 GLU A CA 1
ATOM 2039 C C . GLU A 1 244 ? -5.287 -15.913 13.480 1.00 94.56 244 GLU A C 1
ATOM 2041 O O . GLU A 1 244 ? -5.986 -15.899 14.490 1.00 94.56 244 GLU A O 1
ATOM 2046 N N . LYS A 1 245 ? -4.371 -14.976 13.213 1.00 96.50 245 LYS A N 1
ATOM 2047 C CA . LYS A 1 245 ? -4.065 -13.827 14.073 1.00 96.50 245 LYS A CA 1
ATOM 2048 C C . LYS A 1 245 ? -4.758 -12.536 13.637 1.00 96.50 245 LYS A C 1
ATOM 2050 O O . LYS A 1 245 ? -4.647 -11.539 14.341 1.00 96.50 245 LYS A O 1
ATOM 2055 N N . ALA A 1 246 ? -5.464 -12.551 12.506 1.00 95.50 246 ALA A N 1
ATOM 2056 C CA . ALA A 1 246 ? -6.199 -11.386 12.040 1.00 95.50 246 ALA A CA 1
ATOM 2057 C C . ALA A 1 246 ? -7.243 -10.936 13.076 1.00 95.50 246 ALA A C 1
ATOM 2059 O O . ALA A 1 246 ? -7.865 -11.761 13.756 1.00 95.50 246 ALA A O 1
ATOM 2060 N N . VAL A 1 247 ? -7.457 -9.626 13.181 1.00 95.12 247 VAL A N 1
ATOM 2061 C CA . VAL A 1 247 ? -8.429 -9.042 14.115 1.00 95.12 247 VAL A CA 1
ATOM 2062 C C . VAL A 1 247 ? -9.846 -9.462 13.719 1.00 95.12 247 VAL A C 1
ATOM 2064 O O . VAL A 1 247 ? -10.306 -9.175 12.619 1.00 95.12 247 VAL A O 1
ATOM 2067 N N . LYS A 1 248 ? -10.562 -10.131 14.632 1.00 94.44 248 LYS A N 1
ATOM 2068 C CA . LYS A 1 248 ? -11.965 -10.566 14.424 1.00 94.44 248 LYS A CA 1
ATOM 2069 C C . LYS A 1 248 ? -12.951 -9.989 15.432 1.00 94.44 248 LYS A C 1
ATOM 2071 O O . LYS A 1 248 ? -14.165 -10.075 15.265 1.00 94.44 248 LYS A O 1
ATOM 2076 N N . ARG A 1 249 ? -12.442 -9.415 16.518 1.00 93.62 249 ARG A N 1
ATOM 2077 C CA . ARG A 1 249 ? -13.254 -8.841 17.589 1.00 93.62 249 ARG A CA 1
ATOM 2078 C C . ARG A 1 249 ? -13.711 -7.447 17.187 1.00 93.62 249 ARG A C 1
ATOM 2080 O O . ARG A 1 249 ? -12.948 -6.491 17.247 1.00 93.62 249 ARG A O 1
ATOM 2087 N N . CYS A 1 250 ? -14.994 -7.315 16.864 1.00 92.06 250 CYS A N 1
ATOM 2088 C CA . CYS A 1 250 ? -15.572 -6.053 16.390 1.00 92.06 250 CYS A CA 1
ATOM 2089 C C . CYS A 1 250 ? -15.319 -4.881 17.357 1.00 92.06 250 CYS A C 1
ATOM 2091 O O . CYS A 1 250 ? -15.130 -3.747 16.931 1.00 92.06 250 CYS A O 1
ATOM 2093 N N . VAL A 1 251 ? -15.279 -5.147 18.667 1.00 92.75 251 VAL A N 1
ATOM 2094 C CA . VAL A 1 251 ? -15.050 -4.128 19.704 1.00 92.75 251 VAL A CA 1
ATOM 2095 C C . VAL A 1 251 ? -13.665 -3.479 19.645 1.00 92.75 251 VAL A C 1
ATOM 2097 O O . VAL A 1 251 ? -13.516 -2.363 20.136 1.00 92.75 251 VAL A O 1
ATOM 2100 N N . ASP A 1 252 ? -12.676 -4.118 19.020 1.00 92.00 252 ASP A N 1
ATOM 2101 C CA . ASP A 1 252 ? -11.322 -3.561 18.920 1.00 92.00 252 ASP A CA 1
ATOM 2102 C C . ASP A 1 252 ? -11.290 -2.359 17.954 1.00 92.00 252 ASP A C 1
ATOM 2104 O O . ASP A 1 252 ? -10.533 -1.412 18.162 1.00 92.00 252 ASP A O 1
ATOM 2108 N N . CYS A 1 253 ? -12.217 -2.322 16.988 1.00 90.69 253 CYS A N 1
ATOM 2109 C CA . CYS A 1 253 ? -12.392 -1.212 16.045 1.00 90.69 253 CYS A CA 1
ATOM 2110 C C . CYS A 1 253 ? -13.611 -0.325 16.367 1.00 90.69 253 CYS A C 1
ATOM 2112 O O . CYS A 1 253 ? -13.588 0.879 16.119 1.00 90.69 253 CYS A O 1
ATOM 2114 N N . HIS A 1 254 ? -14.679 -0.896 16.934 1.00 90.19 254 HIS A N 1
ATOM 2115 C CA . HIS A 1 254 ? -15.953 -0.202 17.179 1.00 90.19 254 HIS A CA 1
ATOM 2116 C C . HIS A 1 254 ? -16.101 0.353 18.610 1.00 90.19 254 HIS A C 1
ATOM 2118 O O . HIS A 1 254 ? -17.159 0.872 18.973 1.00 90.19 254 HIS A O 1
ATOM 2124 N N . SER A 1 255 ? -15.072 0.257 19.457 1.00 88.38 255 SER A N 1
ATOM 2125 C CA . SER A 1 255 ? -15.084 0.876 20.789 1.00 88.38 255 SER A CA 1
ATOM 2126 C C . SER A 1 255 ? -14.510 2.295 20.788 1.00 88.38 255 SER A C 1
ATOM 2128 O O . SER A 1 255 ? -13.962 2.781 19.802 1.00 88.38 255 SER A O 1
ATOM 2130 N N . LYS A 1 256 ? -14.630 2.984 21.929 1.00 79.94 256 LYS A N 1
ATOM 2131 C CA . LYS A 1 256 ? -14.007 4.298 22.130 1.00 79.94 256 LYS A CA 1
ATOM 2132 C C . LYS A 1 256 ? -12.477 4.235 22.023 1.00 79.94 256 LYS A C 1
ATOM 2134 O O . LYS A 1 256 ? -11.880 5.144 21.465 1.00 79.94 256 LYS A O 1
ATOM 2139 N N . ASN A 1 257 ? -11.853 3.166 22.508 1.00 81.12 257 ASN A N 1
ATOM 2140 C CA . ASN A 1 257 ? -10.414 2.952 22.364 1.00 81.12 257 ASN A CA 1
ATOM 2141 C C . ASN A 1 257 ? -10.175 2.121 21.102 1.00 81.12 257 ASN A C 1
ATOM 2143 O O . ASN A 1 257 ? -9.772 0.965 21.181 1.00 81.12 257 ASN A O 1
ATOM 2147 N N . SER A 1 258 ? -10.538 2.698 19.958 1.00 87.88 258 SER A N 1
ATOM 2148 C CA . SER A 1 258 ? -10.449 2.019 18.671 1.00 87.88 258 SER A CA 1
ATOM 2149 C C . SER A 1 258 ? -9.004 1.951 18.204 1.00 87.88 258 SER A C 1
ATOM 2151 O O . SER A 1 258 ? -8.315 2.973 18.166 1.00 87.88 258 SER A O 1
ATOM 2153 N N . MET A 1 259 ? -8.581 0.767 17.775 1.00 90.00 259 MET A N 1
ATOM 2154 C CA . MET A 1 259 ? -7.277 0.569 17.148 1.00 90.00 259 MET A CA 1
ATOM 2155 C C . MET A 1 259 ? -7.126 1.348 15.831 1.00 90.00 259 MET A C 1
ATOM 2157 O O . MET A 1 259 ? -6.020 1.739 15.472 1.00 90.00 259 MET A O 1
ATOM 2161 N N . LEU A 1 260 ? -8.243 1.673 15.166 1.00 90.00 260 LEU A N 1
ATOM 2162 C CA . LEU A 1 260 ? -8.250 2.446 13.921 1.00 90.00 260 LEU A CA 1
ATOM 2163 C C . LEU A 1 260 ? -7.664 3.853 14.107 1.00 90.00 260 LEU A C 1
ATOM 2165 O O . LEU A 1 260 ? -7.142 4.430 13.159 1.00 90.00 260 LEU A O 1
ATOM 2169 N N . LEU A 1 261 ? -7.706 4.410 15.323 1.00 85.81 261 LEU A N 1
ATOM 2170 C CA . LEU A 1 261 ? -7.101 5.714 15.622 1.00 85.81 261 LEU A CA 1
ATOM 2171 C C . LEU A 1 261 ? -5.573 5.699 15.535 1.00 85.81 261 LEU A C 1
ATOM 2173 O O . LEU A 1 261 ? -4.965 6.735 15.279 1.00 85.81 261 LEU A O 1
ATOM 2177 N N . THR A 1 262 ? -4.962 4.539 15.767 1.00 85.19 262 THR A N 1
ATOM 2178 C CA . THR A 1 262 ? -3.510 4.338 15.711 1.00 85.19 262 THR A CA 1
ATOM 2179 C C . THR A 1 262 ? -3.042 3.752 14.382 1.00 85.19 262 THR A C 1
ATOM 2181 O O . THR A 1 262 ? -1.840 3.618 14.183 1.00 85.19 262 THR A O 1
ATOM 2184 N N . SER A 1 263 ? -3.964 3.428 13.472 1.00 89.31 263 SER A N 1
ATOM 2185 C CA . SER A 1 263 ? -3.678 2.881 12.146 1.00 89.31 263 SER A CA 1
ATOM 2186 C C . SER A 1 263 ? -4.372 3.705 11.050 1.00 89.31 263 SER A C 1
ATOM 2188 O O . SER A 1 263 ? -3.812 4.710 10.615 1.00 89.31 263 SER A O 1
ATOM 2190 N N . LEU A 1 264 ? -5.597 3.356 10.642 1.00 89.00 264 LEU A N 1
ATOM 2191 C CA . LEU A 1 264 ? -6.344 3.990 9.545 1.00 89.00 264 LEU A CA 1
ATOM 2192 C C . LEU A 1 264 ? -6.429 5.523 9.645 1.00 89.00 264 LEU A C 1
ATOM 2194 O O . LEU A 1 264 ? -6.190 6.228 8.670 1.00 89.00 264 LEU A O 1
ATOM 2198 N N . TYR A 1 265 ? -6.742 6.046 10.832 1.00 84.88 265 TYR A N 1
ATOM 2199 C CA . TYR A 1 265 ? -6.961 7.477 11.071 1.00 84.88 265 TYR A CA 1
ATOM 2200 C C . TYR A 1 265 ? -5.693 8.212 11.548 1.00 84.88 265 TYR A C 1
ATOM 2202 O O . TYR A 1 265 ? -5.760 9.413 11.818 1.00 84.88 265 TYR A O 1
ATOM 2210 N N . LYS A 1 266 ? -4.538 7.529 11.652 1.00 84.19 266 LYS A N 1
ATOM 2211 C CA . LYS A 1 266 ? -3.301 8.070 12.255 1.00 84.19 266 LYS A CA 1
ATOM 2212 C C . LYS A 1 266 ? -2.830 9.368 11.587 1.00 84.19 266 LYS A C 1
ATOM 2214 O O . LYS A 1 266 ? -2.387 10.276 12.284 1.00 84.19 266 LYS A O 1
ATOM 2219 N N . MET A 1 267 ? -2.952 9.458 10.259 1.00 73.81 267 MET A N 1
ATOM 2220 C CA . MET A 1 267 ? -2.402 10.562 9.455 1.00 73.81 267 MET A CA 1
ATOM 2221 C C . MET A 1 267 ? -3.423 11.626 9.037 1.00 73.81 267 MET A C 1
ATOM 2223 O O . MET A 1 267 ? -3.029 12.744 8.733 1.00 73.81 267 MET A O 1
ATOM 2227 N N . GLN A 1 268 ? -4.718 11.305 9.003 1.00 66.50 268 GLN A N 1
ATOM 2228 C CA . GLN A 1 268 ? -5.724 12.196 8.412 1.00 66.50 268 GLN A CA 1
ATOM 2229 C C . GLN A 1 268 ? -6.354 13.195 9.399 1.00 66.50 268 GLN A C 1
ATOM 2231 O O . GLN A 1 268 ? -6.944 14.183 8.972 1.00 66.50 268 GLN A O 1
ATOM 2236 N N . PHE A 1 269 ? -6.240 12.980 10.717 1.00 61.62 269 PHE A N 1
ATOM 2237 C CA . PHE A 1 269 ? -7.076 13.705 11.692 1.00 61.62 269 PHE A CA 1
ATOM 2238 C C . PHE A 1 269 ? -6.331 14.213 12.931 1.00 61.62 269 PHE A C 1
ATOM 2240 O O . PHE A 1 269 ? -6.907 14.339 14.019 1.00 61.62 269 PHE A O 1
ATOM 2247 N N . THR A 1 270 ? -5.048 14.542 12.792 1.00 54.50 270 THR A N 1
ATOM 2248 C CA . THR A 1 270 ? -4.307 15.263 13.838 1.00 54.50 270 THR A CA 1
ATOM 2249 C C . THR A 1 270 ? -4.916 16.637 14.146 1.00 54.50 270 THR A C 1
ATOM 2251 O O . THR A 1 270 ? -4.907 17.028 15.316 1.00 54.50 270 THR A O 1
ATOM 2254 N N . ASP A 1 271 ? -5.559 17.285 13.165 1.00 50.41 271 ASP A N 1
ATOM 2255 C CA . ASP A 1 271 ? -6.056 18.667 13.285 1.00 50.41 271 ASP A CA 1
ATOM 2256 C C . ASP A 1 271 ? -7.569 18.792 13.586 1.00 50.41 271 ASP A C 1
ATOM 2258 O O . ASP A 1 271 ? -8.009 19.792 14.152 1.00 50.41 271 ASP A O 1
ATOM 2262 N N . GLN A 1 272 ? -8.389 17.770 13.309 1.00 53.28 272 GLN A N 1
ATOM 2263 C CA . GLN A 1 272 ? -9.863 17.823 13.437 1.00 53.28 272 GLN A CA 1
ATOM 2264 C C . GLN A 1 272 ? -10.415 17.405 14.824 1.00 53.28 272 GLN A C 1
ATOM 2266 O O . GLN A 1 272 ? -11.454 16.754 14.965 1.00 53.28 272 GLN A O 1
ATOM 2271 N N . ARG A 1 273 ? -9.706 17.729 15.908 1.00 52.50 273 ARG A N 1
ATOM 2272 C CA . ARG A 1 273 ? -9.855 17.007 17.189 1.00 52.50 273 ARG A CA 1
ATOM 2273 C C . ARG A 1 273 ? -11.048 17.338 18.097 1.00 52.50 273 ARG A C 1
ATOM 2275 O O . ARG A 1 273 ? -11.107 16.762 19.185 1.00 52.50 273 ARG A O 1
ATOM 2282 N N . SER A 1 274 ? -12.030 18.168 17.741 1.00 53.84 274 SER A N 1
ATOM 2283 C CA . SER A 1 274 ? -13.120 18.436 18.703 1.00 53.84 274 SER A CA 1
ATOM 2284 C C . SER A 1 274 ? -14.478 18.831 18.120 1.00 53.84 274 SER A C 1
ATOM 2286 O O . SER A 1 274 ? -14.933 19.966 18.237 1.00 53.84 274 SER A O 1
ATOM 2288 N N . LEU A 1 275 ? -15.239 17.834 17.662 1.00 60.97 275 LEU A N 1
ATOM 2289 C CA . LEU A 1 275 ? -16.701 17.934 17.727 1.00 60.97 275 LEU A CA 1
ATOM 2290 C C . LEU A 1 275 ? -17.129 17.827 19.199 1.00 60.97 275 LEU A C 1
ATOM 2292 O O . LEU A 1 275 ? -16.914 16.808 19.863 1.00 60.97 275 LEU A O 1
ATOM 2296 N N . THR A 1 276 ? -17.693 18.908 19.741 1.00 67.62 276 THR A N 1
ATOM 2297 C CA . THR A 1 276 ? -17.981 19.071 21.173 1.00 67.62 276 THR A CA 1
ATOM 2298 C C . THR A 1 276 ? -18.776 17.896 21.752 1.00 67.62 276 THR A C 1
ATOM 2300 O O . THR A 1 276 ? -19.916 17.609 21.388 1.00 67.62 276 THR A O 1
ATOM 2303 N N . GLY A 1 277 ? -18.158 17.202 22.710 1.00 63.78 277 GLY A N 1
ATOM 2304 C CA . GLY A 1 277 ? -18.766 16.101 23.455 1.00 63.78 277 GLY A CA 1
ATOM 2305 C C . GLY A 1 277 ? -18.748 14.732 22.766 1.00 63.78 277 GLY A C 1
ATOM 2306 O O . GLY A 1 277 ? -19.083 13.757 23.438 1.00 63.78 277 GLY A O 1
ATOM 2307 N N . PHE A 1 278 ? -18.350 14.613 21.495 1.00 76.00 278 PHE A N 1
ATOM 2308 C CA . PHE A 1 278 ? -18.213 13.322 20.808 1.00 76.00 278 PHE A CA 1
ATOM 2309 C C . PHE A 1 278 ? -16.851 12.675 21.083 1.00 76.00 278 PHE A C 1
ATOM 2311 O O . PHE A 1 278 ? -15.821 13.341 21.120 1.00 76.00 278 PHE A O 1
ATOM 2318 N N . SER A 1 279 ? -16.846 11.355 21.286 1.00 76.44 279 SER A N 1
ATOM 2319 C CA . SER A 1 279 ? -15.604 10.569 21.274 1.00 76.44 279 SER A CA 1
ATOM 2320 C C . SER A 1 279 ? -15.183 10.281 19.826 1.00 76.44 279 SER A C 1
ATOM 2322 O O . SER A 1 279 ? -16.044 10.194 18.952 1.00 76.44 279 SER A O 1
ATOM 2324 N N . ASN A 1 280 ? -13.877 10.142 19.580 1.00 72.00 280 ASN A N 1
ATOM 2325 C CA . ASN A 1 280 ? -13.299 9.779 18.280 1.00 72.00 280 ASN A CA 1
ATOM 2326 C C . ASN A 1 280 ? -13.821 10.637 17.117 1.00 72.00 280 ASN A C 1
ATOM 2328 O O . ASN A 1 280 ? -14.292 10.105 16.118 1.00 72.00 280 ASN A O 1
ATOM 2332 N N . ALA A 1 281 ? -13.770 11.966 17.262 1.00 71.88 281 ALA A N 1
ATOM 2333 C CA . ALA A 1 281 ? -14.324 12.902 16.277 1.00 71.88 281 ALA A CA 1
ATOM 2334 C C . ALA A 1 281 ? -13.792 12.666 14.848 1.00 71.88 281 ALA A C 1
ATOM 2336 O O . ALA A 1 281 ? -14.572 12.743 13.911 1.00 71.88 281 ALA A O 1
ATOM 2337 N N . ALA A 1 282 ? -12.527 12.254 14.716 1.00 71.12 282 ALA A N 1
ATOM 2338 C CA . ALA A 1 282 ? -11.901 11.818 13.464 1.00 71.12 282 ALA A CA 1
ATOM 2339 C C . ALA A 1 282 ? -12.703 10.750 12.696 1.00 71.12 282 ALA A C 1
ATOM 2341 O O . ALA A 1 282 ? -12.799 10.788 11.481 1.00 71.12 282 ALA A O 1
ATOM 2342 N N . MET A 1 283 ? -13.306 9.794 13.408 1.00 76.50 283 MET A N 1
ATOM 2343 C CA . MET A 1 283 ? -14.094 8.723 12.790 1.00 76.50 283 MET A CA 1
ATOM 2344 C C . MET A 1 283 ? -15.498 9.204 12.395 1.00 76.50 283 MET A C 1
ATOM 2346 O O . MET A 1 283 ? -16.103 8.636 11.495 1.00 76.50 283 MET A O 1
ATOM 2350 N N . LEU A 1 284 ? -16.015 10.239 13.070 1.00 75.38 284 LEU A N 1
ATOM 2351 C CA . LEU A 1 284 ? -17.391 10.718 12.917 1.00 75.38 284 LEU A CA 1
ATOM 2352 C C . LEU A 1 284 ? -17.626 11.489 11.612 1.00 75.38 284 LEU A C 1
ATOM 2354 O O . LEU A 1 284 ? -18.767 11.527 11.158 1.00 75.38 284 LEU A O 1
ATOM 2358 N N . GLU A 1 285 ? -16.587 12.107 11.045 1.00 70.69 285 GLU A N 1
ATOM 2359 C CA . GLU A 1 285 ? -16.682 12.817 9.761 1.00 70.69 285 GLU A CA 1
ATOM 2360 C C . GLU A 1 285 ? -17.096 11.862 8.634 1.00 70.69 285 GLU A C 1
ATOM 2362 O O . GLU A 1 285 ? -17.985 12.183 7.850 1.00 70.69 285 GLU A O 1
ATOM 2367 N N . GLU A 1 286 ? -16.538 10.650 8.642 1.00 73.25 286 GLU A N 1
ATOM 2368 C CA . GLU A 1 286 ? -16.800 9.626 7.628 1.00 73.25 286 GLU A CA 1
ATOM 2369 C C . GLU A 1 286 ? -17.968 8.702 8.002 1.00 73.25 286 GLU A C 1
ATOM 2371 O O . GLU A 1 286 ? -18.797 8.355 7.157 1.00 73.25 286 GLU A O 1
ATOM 2376 N N . ALA A 1 287 ? -18.073 8.283 9.271 1.00 73.88 287 ALA A N 1
ATOM 2377 C CA . ALA A 1 287 ? -19.130 7.369 9.699 1.00 73.88 287 ALA A CA 1
ATOM 2378 C C . ALA A 1 287 ? -19.468 7.464 11.195 1.00 73.88 287 ALA A C 1
ATOM 2380 O O . ALA A 1 287 ? -18.608 7.457 12.074 1.00 73.88 287 ALA A O 1
ATOM 2381 N N . TYR A 1 288 ? -20.764 7.417 11.522 1.00 80.06 288 TYR A N 1
ATOM 2382 C CA . TYR A 1 288 ? -21.181 7.181 12.904 1.00 80.06 288 TYR A CA 1
ATOM 2383 C C . TYR A 1 288 ? -20.992 5.708 13.276 1.00 80.06 288 TYR A C 1
ATOM 2385 O O . TYR A 1 288 ? -21.764 4.840 12.861 1.00 80.06 288 TYR A O 1
ATOM 2393 N N . ILE A 1 289 ? -20.001 5.429 14.119 1.00 82.00 289 ILE A N 1
ATOM 2394 C CA . ILE A 1 289 ? -19.716 4.087 14.613 1.00 82.00 289 ILE A CA 1
ATOM 2395 C C . ILE A 1 289 ? -20.264 3.931 16.034 1.00 82.00 289 ILE A C 1
ATOM 2397 O O . ILE A 1 289 ? -19.850 4.602 16.989 1.00 82.00 289 ILE A O 1
ATOM 2401 N N . ILE A 1 290 ? -21.218 3.006 16.181 1.00 79.12 290 ILE A N 1
ATOM 2402 C CA . ILE A 1 290 ? -21.863 2.700 17.461 1.00 79.12 290 ILE A CA 1
ATOM 2403 C C . ILE A 1 290 ? -20.796 2.259 18.466 1.00 79.12 290 ILE A C 1
ATOM 2405 O O . ILE A 1 290 ? -20.097 1.277 18.246 1.00 79.12 290 ILE A O 1
ATOM 2409 N N . GLY A 1 291 ? -20.701 2.973 19.590 1.00 80.88 291 GLY A N 1
ATOM 2410 C CA . GLY A 1 291 ? -19.713 2.713 20.642 1.00 80.88 291 GLY A CA 1
ATOM 2411 C C . GLY A 1 291 ? -18.499 3.639 20.570 1.00 80.88 291 GLY A C 1
ATOM 2412 O O . GLY A 1 291 ? -18.178 4.268 21.581 1.00 80.88 291 GLY A O 1
ATOM 2413 N N . ALA A 1 292 ? -17.896 3.785 19.390 1.00 83.31 292 ALA A N 1
ATOM 2414 C CA . ALA A 1 292 ? -16.731 4.639 19.157 1.00 83.31 292 ALA A CA 1
ATOM 2415 C C . ALA A 1 292 ? -17.071 6.136 19.225 1.00 83.31 292 ALA A C 1
ATOM 2417 O O . ALA A 1 292 ? -16.359 6.903 19.872 1.00 83.31 292 ALA A O 1
ATOM 2418 N N . ASN A 1 293 ? -18.211 6.541 18.655 1.00 83.62 293 ASN A N 1
ATOM 2419 C CA . ASN A 1 293 ? -18.602 7.951 18.532 1.00 83.62 293 ASN A CA 1
ATOM 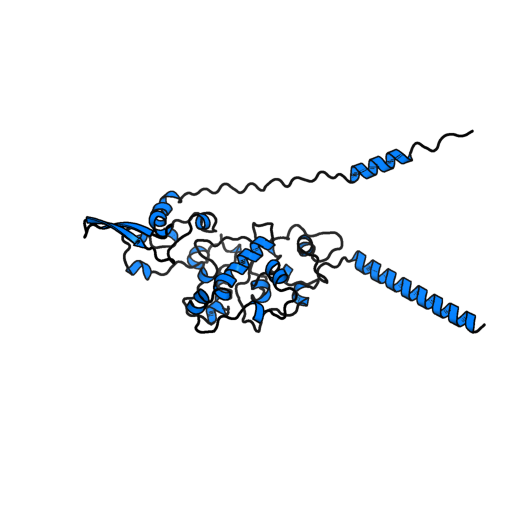2420 C C . ASN A 1 293 ? -19.688 8.382 19.525 1.00 83.62 293 ASN A C 1
ATOM 2422 O O . ASN A 1 293 ? -20.555 9.200 19.218 1.00 83.62 293 ASN A O 1
ATOM 2426 N N . ARG A 1 294 ? -19.709 7.829 20.743 1.00 81.75 294 ARG A N 1
ATOM 2427 C CA . ARG A 1 294 ? -20.722 8.231 21.736 1.00 81.75 294 ARG A CA 1
ATOM 2428 C C . ARG A 1 294 ? -20.510 9.679 22.182 1.00 81.75 294 ARG A C 1
ATOM 2430 O O . ARG A 1 294 ? -19.393 10.071 22.528 1.00 81.75 294 ARG A O 1
ATOM 2437 N N . ASN A 1 295 ? -21.604 10.439 22.253 1.00 85.06 295 ASN A N 1
ATOM 2438 C CA . ASN A 1 295 ? -21.599 11.778 22.831 1.00 85.06 295 ASN A CA 1
ATOM 2439 C C . ASN A 1 295 ? -21.767 11.715 24.359 1.00 85.06 295 ASN A C 1
ATOM 2441 O O . ASN A 1 295 ? -22.699 11.092 24.876 1.00 85.06 295 ASN A O 1
ATOM 2445 N N . TYR A 1 296 ? -20.864 12.369 25.088 1.00 83.88 296 TYR A N 1
ATOM 2446 C CA . TYR A 1 296 ? -20.841 12.390 26.549 1.00 83.88 296 TYR A CA 1
ATOM 2447 C C . TYR A 1 296 ? -22.100 13.026 27.153 1.00 83.88 296 TYR A C 1
ATOM 2449 O O . TYR A 1 296 ? -22.688 12.459 28.079 1.00 83.88 296 TYR A O 1
ATOM 2457 N N . TYR A 1 297 ? -22.544 14.168 26.621 1.00 85.56 297 TYR A N 1
ATOM 2458 C CA . TYR A 1 297 ? -23.703 14.898 27.140 1.00 85.56 297 TYR A CA 1
ATOM 2459 C C . TYR A 1 297 ? -24.999 14.128 26.901 1.00 85.56 297 TYR A C 1
ATOM 2461 O O . TYR A 1 297 ? -25.794 13.972 27.827 1.00 85.56 297 TYR A O 1
ATOM 2469 N N . LEU A 1 298 ? -25.175 13.571 25.698 1.00 86.50 298 LEU A N 1
ATOM 2470 C CA . LEU A 1 298 ? -26.352 12.759 25.374 1.00 86.50 298 LEU A CA 1
ATOM 2471 C C . LEU A 1 298 ? -26.419 11.490 26.230 1.00 86.50 298 LEU A C 1
ATOM 2473 O O . LEU A 1 298 ? -27.492 11.132 26.719 1.00 86.50 298 LEU A O 1
ATOM 2477 N N . ASN A 1 299 ? -25.278 10.843 26.488 1.00 86.56 299 ASN A N 1
ATOM 2478 C CA . ASN A 1 299 ? -25.216 9.710 27.411 1.00 86.56 299 ASN A CA 1
ATOM 2479 C C . ASN A 1 299 ? -25.644 10.103 28.828 1.00 86.56 299 ASN A C 1
ATOM 2481 O O . ASN A 1 299 ? -26.465 9.417 29.434 1.00 86.56 299 ASN A O 1
ATOM 2485 N N . ARG A 1 300 ? -25.093 11.199 29.365 1.00 88.12 300 ARG A N 1
ATOM 2486 C CA . ARG A 1 300 ? -25.429 11.679 30.713 1.00 88.12 300 ARG A CA 1
ATOM 2487 C C . ARG A 1 300 ? -26.906 12.038 30.826 1.00 88.12 300 ARG A C 1
ATOM 2489 O O . ARG A 1 300 ? -27.550 11.603 31.776 1.00 88.12 300 ARG A O 1
ATOM 2496 N N . LEU A 1 301 ? -27.446 12.759 29.845 1.00 92.50 301 LEU A N 1
ATOM 2497 C CA . LEU A 1 301 ? -28.862 13.109 29.791 1.00 92.50 301 LEU A CA 1
ATOM 2498 C C . LEU A 1 301 ? -29.748 11.858 29.756 1.00 92.50 301 LEU A C 1
ATOM 2500 O O . LEU A 1 301 ? -30.708 11.776 30.515 1.00 92.50 301 LEU A O 1
ATOM 2504 N N . SER A 1 302 ? -29.391 10.858 28.945 1.00 89.19 302 SER A N 1
ATOM 2505 C CA . SER A 1 302 ? -30.144 9.600 28.845 1.00 89.19 302 SER A CA 1
ATOM 2506 C C . SER A 1 302 ? -30.202 8.855 30.182 1.00 89.19 302 SER A C 1
ATOM 2508 O O . SER A 1 302 ? -31.262 8.375 30.573 1.00 89.19 302 SER A O 1
ATOM 2510 N N . VAL A 1 303 ? -29.088 8.806 30.924 1.00 92.75 303 VAL A N 1
ATOM 2511 C CA . VAL A 1 303 ? -29.039 8.187 32.262 1.00 92.75 303 VAL A CA 1
ATOM 2512 C C . VAL A 1 303 ? -29.887 8.965 33.271 1.00 92.75 303 VAL A C 1
ATOM 2514 O O . VAL A 1 303 ? -30.603 8.353 34.061 1.00 92.75 303 VAL A O 1
ATOM 2517 N N . VAL A 1 304 ? -29.848 10.301 33.233 1.00 95.00 304 VAL A N 1
ATOM 2518 C CA . VAL A 1 304 ? -30.677 11.149 34.106 1.00 95.00 304 VAL A CA 1
ATOM 2519 C C . VAL A 1 304 ? -32.163 10.932 33.822 1.00 95.00 304 VAL A C 1
ATOM 2521 O O . VAL A 1 304 ? -32.927 10.683 34.751 1.00 95.00 304 VAL A O 1
ATOM 2524 N N . LEU A 1 305 ? -32.573 10.961 32.550 1.00 94.94 305 LEU A N 1
ATOM 2525 C CA . LEU A 1 305 ? -33.961 10.718 32.150 1.00 94.94 305 LEU A CA 1
ATOM 2526 C C . LEU A 1 305 ? -34.429 9.319 32.558 1.00 94.94 305 LEU A C 1
ATOM 2528 O O . LEU A 1 305 ? -35.519 9.176 33.107 1.00 94.94 305 LEU A O 1
ATOM 2532 N N . PHE A 1 306 ? -33.593 8.298 32.362 1.00 95.75 306 PHE A N 1
ATOM 2533 C CA . PHE A 1 306 ? -33.898 6.936 32.792 1.00 95.75 306 PHE A CA 1
ATOM 2534 C C . PHE A 1 306 ? -34.101 6.843 34.314 1.00 95.75 306 PHE A C 1
ATOM 2536 O O . PHE A 1 306 ? -35.085 6.261 34.772 1.00 95.75 306 PHE A O 1
ATOM 2543 N N . GLY A 1 307 ? -33.229 7.481 35.102 1.00 96.56 307 GLY A N 1
ATOM 2544 C CA . GLY A 1 307 ? -33.376 7.562 36.557 1.00 96.56 307 GLY A CA 1
ATOM 2545 C C . GLY A 1 307 ? -34.658 8.280 36.993 1.00 96.56 307 GLY A C 1
ATOM 2546 O O . GLY A 1 307 ? -35.343 7.812 37.902 1.00 96.56 307 GLY A O 1
ATOM 2547 N N . LEU A 1 308 ? -35.031 9.371 36.315 1.00 96.06 308 LEU A N 1
ATOM 2548 C CA . LEU A 1 308 ? -36.273 10.106 36.581 1.00 96.06 308 LEU A CA 1
ATOM 2549 C C . LEU A 1 308 ? -37.522 9.267 36.284 1.00 96.06 308 LEU A C 1
ATOM 2551 O O . LEU A 1 308 ? -38.470 9.283 37.067 1.00 96.06 308 LEU A O 1
ATOM 2555 N N . VAL A 1 309 ? -37.515 8.504 35.187 1.00 96.50 309 VAL A N 1
ATOM 2556 C CA . VAL A 1 309 ? -38.613 7.591 34.839 1.00 96.50 309 VAL A CA 1
ATOM 2557 C C . VAL A 1 309 ? -38.752 6.488 35.887 1.00 96.50 309 VAL A C 1
ATOM 2559 O O . VAL A 1 309 ? -39.859 6.245 36.365 1.00 96.50 309 VAL A O 1
ATOM 2562 N N . LEU A 1 310 ? -37.648 5.861 36.309 1.00 96.62 310 LEU A N 1
ATOM 2563 C CA . LEU A 1 310 ? -37.680 4.859 37.380 1.00 96.62 310 LEU A CA 1
ATOM 2564 C C . LEU A 1 310 ? -38.203 5.439 38.700 1.00 96.62 310 LEU A C 1
ATOM 2566 O O . LEU A 1 310 ? -38.999 4.793 39.385 1.00 96.62 310 LEU A O 1
ATOM 2570 N N . LEU A 1 311 ? -37.806 6.667 39.042 1.00 96.44 311 LEU A N 1
ATOM 2571 C CA . LEU A 1 311 ? -38.286 7.357 40.236 1.00 96.44 311 LEU A CA 1
ATOM 2572 C C . LEU A 1 311 ? -39.793 7.627 40.160 1.00 96.44 311 LEU A C 1
ATOM 2574 O O . LEU A 1 311 ? -40.507 7.319 41.111 1.00 96.44 311 LEU A O 1
ATOM 2578 N N . LEU A 1 312 ? -40.297 8.120 39.025 1.00 96.44 312 LEU A N 1
ATOM 2579 C CA . LEU A 1 312 ? -41.732 8.330 38.805 1.00 96.44 312 LEU A CA 1
ATOM 2580 C C . LEU A 1 312 ? -42.529 7.028 38.921 1.00 96.44 312 LEU A C 1
ATOM 2582 O O . LEU A 1 312 ? -43.563 7.006 39.588 1.00 96.44 312 LEU A O 1
ATOM 2586 N N . ILE A 1 313 ? -42.038 5.937 38.325 1.00 96.62 313 ILE A N 1
ATOM 2587 C CA . ILE A 1 313 ? -42.666 4.614 38.434 1.00 96.62 313 ILE A CA 1
ATOM 2588 C C . ILE A 1 313 ? -42.696 4.159 39.897 1.00 96.62 313 ILE A C 1
ATOM 2590 O O . ILE A 1 313 ? -43.728 3.686 40.369 1.00 96.62 313 ILE A O 1
ATOM 2594 N N . THR A 1 314 ? -41.596 4.340 40.630 1.00 95.81 314 THR A N 1
ATOM 2595 C CA . THR A 1 314 ? -41.494 3.946 42.043 1.00 95.81 314 THR A CA 1
ATOM 2596 C C . THR A 1 314 ? -42.458 4.748 42.913 1.00 95.81 314 THR A C 1
ATOM 2598 O O . THR A 1 314 ? -43.215 4.168 43.688 1.00 95.81 314 THR A O 1
ATOM 2601 N N . VAL A 1 315 ? -42.495 6.074 42.746 1.00 95.81 315 VAL A N 1
ATOM 2602 C CA . VAL A 1 315 ? -43.436 6.958 43.451 1.00 95.81 315 VAL A CA 1
ATOM 2603 C C . VAL A 1 315 ? -44.878 6.563 43.140 1.00 95.81 315 VAL A C 1
ATOM 2605 O O . VAL A 1 315 ? -45.686 6.421 44.056 1.00 95.81 315 VAL A O 1
ATOM 2608 N N . HIS A 1 316 ? -45.201 6.318 41.868 1.00 94.56 316 HIS A N 1
ATOM 2609 C CA . HIS A 1 316 ? -46.535 5.885 41.465 1.00 94.56 316 HIS A CA 1
ATOM 2610 C C . HIS A 1 316 ? -46.914 4.526 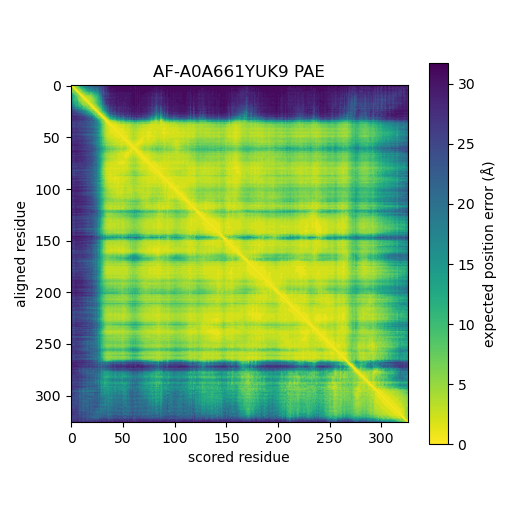42.076 1.00 94.56 316 HIS A C 1
ATOM 2612 O O . HIS A 1 316 ? -48.032 4.360 42.562 1.00 94.56 316 HIS A O 1
ATOM 2618 N N . ALA A 1 317 ? -45.988 3.564 42.110 1.00 93.38 317 ALA A N 1
ATOM 2619 C CA . ALA A 1 317 ? -46.204 2.253 42.717 1.00 93.38 317 ALA A CA 1
ATOM 2620 C C . ALA A 1 317 ? -46.430 2.341 44.237 1.00 93.38 317 ALA A C 1
ATOM 2622 O O . ALA A 1 317 ? -47.347 1.699 44.754 1.00 93.38 317 ALA A O 1
ATOM 2623 N N . VAL A 1 318 ? -45.647 3.165 44.944 1.00 93.88 318 VAL A N 1
ATOM 2624 C CA . VAL A 1 318 ? -45.798 3.395 46.391 1.00 93.88 318 VAL A CA 1
ATOM 2625 C C . VAL A 1 318 ? -47.139 4.054 46.695 1.00 93.88 318 VAL A C 1
ATOM 2627 O O . VAL A 1 318 ? -47.887 3.524 47.512 1.00 93.88 318 VAL A O 1
ATOM 2630 N N . LEU A 1 319 ? -47.480 5.146 45.999 1.00 92.38 319 LEU A N 1
ATOM 2631 C CA . LEU A 1 319 ? -48.768 5.832 46.161 1.00 92.38 319 LEU A CA 1
ATOM 2632 C C . LEU A 1 319 ? -49.947 4.896 45.882 1.00 92.38 319 LEU A C 1
ATOM 2634 O O . LEU A 1 319 ? -50.933 4.887 46.614 1.00 92.38 319 LEU A O 1
ATOM 2638 N N . ARG A 1 320 ? -49.845 4.062 44.843 1.00 91.31 320 ARG A N 1
ATOM 2639 C CA . ARG A 1 320 ? -50.876 3.069 44.530 1.00 91.31 320 ARG A CA 1
ATOM 2640 C C . ARG A 1 320 ? -51.029 2.024 45.637 1.00 91.31 320 ARG A C 1
ATOM 2642 O O . ARG A 1 320 ? -52.150 1.603 45.905 1.00 91.31 320 ARG A O 1
ATOM 2649 N N . SER A 1 321 ? -49.932 1.591 46.257 1.00 88.06 321 SER A N 1
ATOM 2650 C CA . SER A 1 321 ? -49.956 0.613 47.350 1.00 88.06 321 SER A CA 1
ATOM 2651 C C . SER A 1 321 ? -50.551 1.203 48.632 1.00 88.06 321 SER A C 1
ATOM 2653 O O . SER A 1 321 ? -51.415 0.585 49.250 1.00 88.06 321 SER A O 1
ATOM 2655 N N . THR A 1 322 ? -50.166 2.428 49.000 1.00 86.06 322 THR A N 1
ATOM 2656 C CA . THR A 1 322 ? -50.669 3.090 50.214 1.00 86.06 322 THR A CA 1
ATOM 2657 C C . THR A 1 322 ? -52.144 3.472 50.111 1.00 86.06 322 THR A C 1
ATOM 2659 O O . THR A 1 322 ? -52.871 3.300 51.082 1.00 86.06 322 THR A O 1
ATOM 2662 N N . ILE A 1 323 ? -52.621 3.903 48.937 1.00 79.25 323 ILE A N 1
ATOM 2663 C CA . ILE A 1 323 ? -54.045 4.214 48.712 1.00 79.25 323 ILE A CA 1
ATOM 2664 C C . ILE A 1 323 ? -54.916 2.948 48.714 1.00 79.25 323 ILE A C 1
ATOM 2666 O O . ILE A 1 323 ? -56.075 3.007 49.099 1.00 79.25 323 ILE A O 1
ATOM 2670 N N . LYS A 1 324 ? -54.386 1.790 48.302 1.00 64.50 324 LYS A N 1
ATOM 2671 C CA . LYS A 1 324 ? -55.142 0.524 48.286 1.00 64.50 324 LYS A CA 1
ATOM 2672 C C . LYS A 1 324 ? -55.257 -0.132 49.673 1.00 64.50 324 LYS A C 1
ATOM 2674 O O . LYS A 1 324 ? -56.069 -1.037 49.844 1.00 64.50 324 LYS A O 1
ATOM 2679 N N . HIS A 1 325 ? -54.428 0.290 50.627 1.00 58.00 325 HIS A N 1
ATOM 2680 C CA . HIS A 1 325 ? -54.407 -0.199 52.009 1.00 58.00 325 HIS A CA 1
ATOM 2681 C C . HIS A 1 325 ? -55.003 0.788 53.033 1.00 58.00 325 HIS A C 1
ATOM 2683 O O . HIS A 1 325 ? -54.987 0.479 54.224 1.00 58.00 325 HIS A O 1
ATOM 2689 N N . SER A 1 326 ? -55.525 1.934 52.584 1.00 50.38 326 SER A N 1
ATOM 2690 C CA . SER A 1 326 ? -56.306 2.880 53.395 1.00 50.38 326 SER A CA 1
ATOM 2691 C C . SER A 1 326 ? -57.790 2.790 53.066 1.00 50.38 326 SER A C 1
ATOM 2693 O O . SER A 1 326 ? -58.568 3.260 53.923 1.00 50.38 326 SER A O 1
#

Mean predicted aligned error: 10.63 Å

Radius of gyration: 30.36 Å; Cα contacts (8 Å, |Δi|>4): 318; chains: 1; bounding box: 80×78×97 Å

pLDDT: mean 84.73, std 15.82, range [37.0, 97.38]

Secondary structure (DSSP, 8-state):
------SSHHHHHHHHHHTS-----------------TTHHHHHHHHHHHTSSEEEEEETTTTEEEEEEPPGGG---HHHHHHSTTTTS-HHHHS-GGGGSSSPPGGGGGSPPPPHHHHHSS-TTTGGG-HHHHHHHHHHSHHHHHS-TT--GGGTS-TTT----TTT-S-HHHHHHHHHHHHHHHHT-HHHHTTT-SSPPPPHHHHTTTSTTHHHHHHHS-HHHHHBPP-SSSSS---BPPTTTS---HHHHHSSS-GGGGTTTTTT-SS----TTBSSHHHHTT---TTTT-BHHHHHHHHHHHHHHHHHHHHHHHHHHHHHT-

Solvent-accessible surface area (backbone atoms only — not comparable to full-atom values): 19557 Å² total; per-residue (Å²): 135,87,87,87,91,82,78,67,69,70,58,57,54,54,57,56,57,60,70,73,62,69,78,80,76,75,76,73,76,81,78,74,78,84,81,77,64,80,37,51,71,66,36,43,72,55,36,66,39,28,52,32,70,48,34,76,47,78,38,82,93,76,74,42,79,44,79,47,75,45,58,80,90,60,50,47,58,61,73,47,22,63,65,18,73,53,41,69,53,45,65,51,76,60,40,64,65,69,67,77,45,81,84,58,64,78,67,66,77,75,55,85,67,75,55,70,54,80,73,44,44,97,35,81,90,42,52,90,64,38,52,65,63,38,50,56,25,33,58,70,5,50,60,41,67,72,36,57,92,82,52,50,74,57,75,64,42,42,79,57,52,36,54,85,40,65,82,75,53,86,55,64,50,60,35,29,45,56,60,32,47,45,56,37,58,33,59,74,25,64,74,58,38,50,76,65,41,92,66,82,77,62,60,61,68,74,77,41,66,88,47,78,62,48,75,62,44,55,45,75,44,41,61,57,78,33,30,25,52,90,41,87,92,42,87,66,54,46,26,35,51,54,82,89,72,33,67,77,63,64,59,50,59,34,25,65,80,27,54,43,58,68,46,83,44,50,73,74,37,80,82,55,72,69,51,87,55,40,36,55,35,62,51,48,80,83,42,87,42,76,61,17,44,49,40,54,62,62,51,52,51,51,53,51,52,51,53,52,51,53,48,52,52,49,53,52,53,50,53,53,52,55,63,75,75,106